Protein AF-A0AAP7LZG9-F1 (afdb_monomer)

Sequence (246 aa):
MEQEVDKSKILYSIFHNDSQISFEVTDEVLLIANFLGNHPQILRSIYKAYRKLDSEFTYKPKIGATIHVEFDYGKERSVTFSRQQIKLRFLEADFLIFMAKIDAIYTEILPVGSIVELDEEMLPAAIKNQLEYSGVSELVVITGRKLPLQAPFDKYIVDYYAYVWPIGQLPATRPMFISNMMIKRVVHQGLSHPLDETFSLDVLRATQLAKEQISTAYMPSKDGLAYYKHYAKDLFGIDLLEKEVK

Solvent-accessible surface area (backbone atoms only — not comparable to full-atom values): 14182 Å² total; per-residue (Å²): 132,84,80,77,79,60,57,67,59,51,49,56,52,46,65,76,65,43,89,82,61,86,68,86,85,44,73,67,55,53,50,52,46,53,52,36,34,78,34,55,70,57,43,44,49,50,50,48,34,58,73,71,67,40,59,56,45,76,48,76,53,99,73,75,69,45,42,36,35,39,44,44,82,60,96,75,40,28,38,35,43,38,42,86,90,48,74,49,78,32,47,48,72,54,44,34,49,55,52,32,54,34,46,64,68,47,54,82,76,79,44,56,60,18,29,31,33,49,33,73,93,60,51,54,69,71,57,51,52,57,40,62,77,65,77,48,69,65,33,29,31,29,74,39,66,66,47,65,41,63,82,97,44,48,53,26,21,40,44,26,33,24,29,51,45,90,73,48,85,51,93,92,60,76,72,44,80,43,40,76,76,30,52,65,44,78,77,38,81,24,74,87,45,72,69,57,53,50,42,42,51,71,45,53,40,45,49,34,59,76,61,63,40,32,45,56,80,51,51,52,70,71,59,49,53,50,48,51,50,53,53,42,30,74,76,67,71,43,79,91,76,88,81,85,89,132

Mean predicted aligned error: 6.06 Å

Radius of gyration: 19.02 Å; Cα contacts (8 Å, |Δi|>4): 363; chains: 1; bounding box: 62×34×55 Å

Foldseek 3Di:
DPDDDPLLVVLVCLCVPPPQQPDDDDPLLSVVLVVCLVVVVVLLVVLLCVVVVNQKDWDDDPDAWIWIKGWDPPPFTWIWIDTDPDIDIDGLSNVLLSSQSSCLRRPDQFDAQWKFAFDPSLDDPVVVVVCVVVVDHSIWGFHDAWDADDPPRRLETQGTWTDHPPVGDDVPDDTDGDDPSGTPGTPGGPDDDVVRVCCVPVPRSVVNSVSNHGYPSSDPPVVVVVVVQVVCCVPPVDNPDPPDDD

Nearest PDB structures (foldseek):
  8tz0-assembly1_C  TM=2.767E-01  e=6.177E+00  Ensifer aridi

pLDDT: mean 89.16, std 13.07, range [33.72, 98.5]

Structure (mmCIF, N/CA/C/O backbone):
data_AF-A0AAP7LZG9-F1
#
_entry.id   AF-A0AAP7LZG9-F1
#
loop_
_atom_site.group_PDB
_atom_site.id
_atom_site.type_symbol
_atom_site.label_atom_id
_atom_site.label_alt_id
_atom_site.label_comp_id
_atom_site.label_asym_id
_atom_site.label_entity_id
_atom_site.label_seq_id
_atom_site.pdbx_PDB_ins_code
_atom_site.Cartn_x
_atom_site.Cartn_y
_atom_site.Cartn_z
_atom_site.occupancy
_atom_site.B_iso_or_equiv
_atom_site.auth_seq_id
_atom_site.auth_comp_id
_atom_site.auth_asym_id
_atom_site.auth_atom_id
_atom_site.pdbx_PDB_model_num
ATOM 1 N N . MET A 1 1 ? 27.605 8.825 10.286 1.00 37.41 1 MET A N 1
ATOM 2 C CA . MET A 1 1 ? 26.480 8.436 11.159 1.00 37.41 1 MET A CA 1
ATOM 3 C C . MET A 1 1 ? 25.233 8.991 10.503 1.00 37.41 1 MET A C 1
ATOM 5 O O . MET A 1 1 ? 24.937 10.162 10.694 1.00 37.41 1 MET A O 1
ATOM 9 N N . GLU A 1 2 ? 24.588 8.212 9.639 1.00 45.03 2 GLU A N 1
ATOM 10 C CA . GLU A 1 2 ? 23.242 8.560 9.175 1.00 45.03 2 GLU A CA 1
ATOM 11 C C . GLU A 1 2 ? 22.304 8.473 10.378 1.00 45.03 2 GLU A C 1
ATOM 13 O O . GLU A 1 2 ? 22.326 7.486 11.114 1.00 45.03 2 GLU A O 1
ATOM 18 N N . GLN A 1 3 ? 21.547 9.538 10.637 1.00 51.25 3 GLN A N 1
ATOM 19 C CA . GLN A 1 3 ? 20.430 9.455 11.568 1.00 51.25 3 GLN A CA 1
ATOM 20 C C . GLN A 1 3 ? 19.376 8.570 10.914 1.00 51.25 3 GLN A C 1
ATOM 22 O O . GLN A 1 3 ? 18.800 8.939 9.894 1.00 51.25 3 GLN A O 1
ATOM 27 N N . GLU A 1 4 ? 19.151 7.393 11.489 1.00 65.44 4 GLU A N 1
ATOM 28 C CA . GLU A 1 4 ? 18.054 6.527 11.085 1.00 65.44 4 GLU A CA 1
ATOM 29 C C . GLU A 1 4 ? 16.736 7.305 11.212 1.00 65.44 4 GLU A C 1
ATOM 31 O O . GLU A 1 4 ? 16.444 7.910 12.249 1.00 65.44 4 GLU A O 1
ATOM 36 N N . VAL A 1 5 ? 15.967 7.349 10.124 1.00 76.94 5 VAL A N 1
ATOM 37 C CA . VAL A 1 5 ? 14.711 8.095 10.068 1.00 76.94 5 VAL A CA 1
ATOM 38 C C . VAL A 1 5 ? 13.715 7.479 11.051 1.00 76.94 5 VAL A C 1
ATOM 40 O O . VAL A 1 5 ? 13.274 6.342 10.883 1.00 76.94 5 VAL A O 1
ATOM 43 N N . ASP A 1 6 ? 13.317 8.253 12.060 1.00 89.12 6 ASP A N 1
ATOM 44 C CA . ASP A 1 6 ? 12.347 7.832 13.070 1.00 89.12 6 ASP A CA 1
ATOM 45 C C . ASP A 1 6 ? 10.928 7.803 12.475 1.00 89.12 6 ASP A C 1
ATOM 47 O O . ASP A 1 6 ? 10.169 8.777 12.525 1.00 89.12 6 ASP A O 1
ATOM 51 N N . LYS A 1 7 ? 10.570 6.659 11.881 1.00 91.69 7 LYS A N 1
ATOM 52 C CA . LYS A 1 7 ? 9.257 6.432 11.259 1.00 91.69 7 LYS A CA 1
ATOM 53 C C . LYS A 1 7 ? 8.095 6.630 12.234 1.00 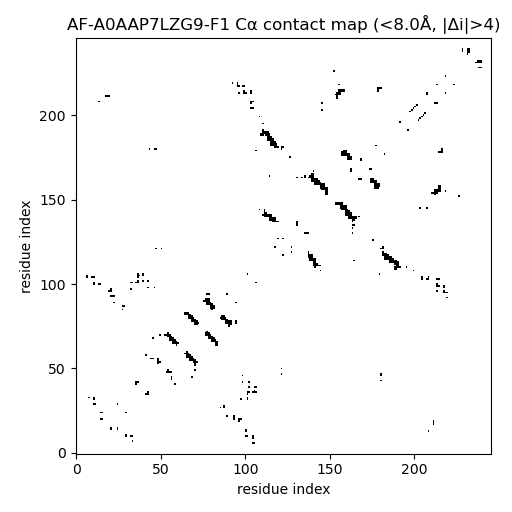91.69 7 LYS A C 1
ATOM 55 O O . LYS A 1 7 ? 7.024 7.032 11.793 1.00 91.69 7 LYS A O 1
ATOM 60 N N . SER A 1 8 ? 8.302 6.420 13.536 1.00 92.56 8 SER A N 1
ATOM 61 C CA . SER A 1 8 ? 7.261 6.624 14.553 1.00 92.56 8 SER A CA 1
ATOM 62 C C . SER A 1 8 ? 6.934 8.109 14.722 1.00 92.56 8 SER A C 1
ATOM 64 O O . SER A 1 8 ? 5.767 8.477 14.854 1.00 92.56 8 SER A O 1
ATOM 66 N N . LYS A 1 9 ? 7.946 8.986 14.649 1.00 94.06 9 LYS A N 1
ATOM 67 C CA . LYS A 1 9 ? 7.734 10.445 14.624 1.00 94.06 9 LYS A CA 1
ATOM 68 C C . LYS A 1 9 ? 7.060 10.907 13.340 1.00 94.06 9 LYS A C 1
ATOM 70 O O . LYS A 1 9 ? 6.171 11.754 13.404 1.00 94.06 9 LYS A O 1
ATOM 75 N N . ILE A 1 10 ? 7.447 10.342 12.193 1.00 94.88 10 ILE A N 1
ATOM 76 C CA . ILE A 1 10 ? 6.770 10.626 10.918 1.00 94.88 10 ILE A CA 1
ATOM 77 C C . ILE A 1 10 ? 5.303 10.212 11.009 1.00 94.88 10 ILE A C 1
ATOM 79 O O . ILE A 1 10 ? 4.434 11.010 10.682 1.00 94.88 10 ILE A O 1
ATOM 83 N N . LEU A 1 11 ? 5.017 9.008 11.509 1.00 96.62 11 LEU A N 1
ATOM 84 C CA . LEU A 1 11 ? 3.656 8.520 11.717 1.00 96.62 11 LEU A CA 1
ATOM 85 C C . LEU A 1 11 ? 2.840 9.469 12.589 1.00 96.62 11 LEU A C 1
ATOM 87 O O . LEU A 1 11 ? 1.754 9.871 12.179 1.00 96.62 11 LEU A O 1
ATOM 91 N N . TYR A 1 12 ? 3.376 9.863 13.747 1.00 96.44 12 TYR A N 1
ATOM 92 C CA . TYR A 1 12 ? 2.719 10.823 14.627 1.00 96.44 12 TYR A CA 1
ATOM 93 C C . TYR A 1 12 ? 2.405 12.130 13.890 1.00 96.44 12 TYR A C 1
ATOM 95 O O . TYR A 1 12 ? 1.267 12.592 13.918 1.00 96.44 12 TYR A O 1
ATOM 103 N N . SER A 1 13 ? 3.386 12.701 13.185 1.00 96.19 13 SER A N 1
ATOM 104 C CA . SER A 1 13 ? 3.200 13.944 12.435 1.00 96.19 13 SER A CA 1
ATOM 105 C C . SER A 1 13 ? 2.148 13.802 11.333 1.00 96.19 13 SER A C 1
ATOM 107 O O . SER A 1 13 ? 1.245 14.630 11.266 1.00 96.19 13 SER A O 1
ATOM 109 N N . ILE A 1 14 ? 2.207 12.752 10.513 1.00 97.00 14 ILE A N 1
ATOM 110 C CA . ILE A 1 14 ? 1.251 12.540 9.420 1.00 97.00 14 ILE A CA 1
ATOM 111 C C . ILE A 1 14 ? -0.165 12.353 9.963 1.00 97.00 14 ILE A C 1
ATOM 113 O O . ILE A 1 14 ? -1.083 13.007 9.487 1.00 97.00 14 ILE A O 1
ATOM 117 N N . PHE A 1 15 ? -0.353 11.531 10.995 1.00 96.94 15 PHE A N 1
ATOM 118 C CA . PHE A 1 15 ? -1.690 11.259 11.523 1.00 96.94 15 PHE A CA 1
ATOM 119 C C . PHE A 1 15 ? -2.359 12.508 12.114 1.00 96.94 15 PHE A C 1
ATOM 121 O O . PHE A 1 15 ? -3.572 12.632 12.028 1.00 96.94 15 PHE A O 1
ATOM 128 N N . HIS A 1 16 ? -1.590 13.450 12.667 1.00 96.25 16 HIS A N 1
ATOM 129 C CA . HIS A 1 16 ? -2.152 14.668 13.263 1.00 96.25 16 HIS A CA 1
ATOM 130 C C . HIS A 1 16 ? -2.313 15.842 12.289 1.00 96.25 16 HIS A C 1
ATOM 132 O O . HIS A 1 16 ? -3.021 16.788 12.624 1.00 96.25 16 HIS A O 1
ATOM 138 N N . ASN A 1 17 ? -1.637 15.832 11.135 1.00 95.25 17 ASN A N 1
ATOM 139 C CA . ASN A 1 17 ? -1.575 17.002 10.247 1.00 95.25 17 ASN A CA 1
ATOM 140 C C . ASN A 1 17 ? -2.129 16.758 8.836 1.00 95.25 17 ASN A C 1
ATOM 142 O O . ASN A 1 17 ? -2.412 17.730 8.143 1.00 95.25 17 ASN A O 1
ATOM 146 N N . ASP A 1 18 ? -2.260 15.506 8.396 1.00 95.00 18 ASP A N 1
ATOM 147 C CA . ASP A 1 18 ? -2.728 15.184 7.045 1.00 95.00 18 ASP A CA 1
ATOM 148 C C . ASP A 1 18 ? -4.240 15.401 6.912 1.00 95.00 18 ASP A C 1
ATOM 150 O O . ASP A 1 18 ? -5.033 14.866 7.691 1.00 95.00 18 ASP A O 1
ATOM 154 N N . SER A 1 19 ? -4.648 16.173 5.903 1.00 94.62 19 SER A N 1
ATOM 155 C CA . SER A 1 19 ? -6.035 16.629 5.749 1.00 94.62 19 SER A CA 1
ATOM 156 C C . SER A 1 19 ? -7.046 15.513 5.459 1.00 94.62 19 SER A C 1
ATOM 158 O O . SER A 1 19 ? -8.254 15.715 5.602 1.00 94.62 19 SER A O 1
ATOM 160 N N . GLN A 1 20 ? -6.575 14.326 5.064 1.00 94.12 20 GLN A N 1
ATOM 161 C CA . GLN A 1 20 ? -7.428 13.166 4.790 1.00 94.12 20 GLN A CA 1
ATOM 162 C C . GLN A 1 20 ? -7.764 12.347 6.041 1.00 94.12 20 GLN A C 1
ATOM 164 O O . GLN A 1 20 ? -8.571 11.421 5.949 1.00 94.12 20 GLN A O 1
ATOM 169 N N . ILE A 1 21 ? -7.152 12.640 7.192 1.00 95.56 21 ILE A N 1
ATOM 170 C CA . ILE A 1 21 ? -7.461 11.959 8.451 1.00 95.56 21 ILE A CA 1
ATOM 171 C C . ILE A 1 21 ? -8.738 12.554 9.047 1.00 95.56 21 ILE A C 1
ATOM 173 O O . ILE A 1 21 ? -8.740 13.659 9.582 1.00 95.56 21 ILE A O 1
ATOM 177 N N . SER A 1 22 ? -9.834 11.798 8.962 1.00 94.25 22 SER A N 1
ATOM 178 C CA . SER A 1 22 ? -11.140 12.162 9.535 1.00 94.25 22 SER A CA 1
ATOM 179 C C . SER A 1 22 ? -11.479 11.458 10.851 1.00 94.25 22 SER A C 1
ATOM 181 O O . SER A 1 22 ? -12.490 11.785 11.471 1.00 94.25 22 SER A O 1
ATOM 183 N N . PHE A 1 23 ? -10.658 10.503 11.286 1.00 95.12 23 PHE A N 1
ATOM 184 C CA . PHE A 1 23 ? -10.858 9.745 12.520 1.00 95.12 23 PHE A CA 1
ATOM 185 C C . PHE A 1 23 ? -10.041 10.313 13.686 1.00 95.12 23 PHE A C 1
ATOM 187 O O . PHE A 1 23 ? -9.017 10.967 13.494 1.00 95.12 23 PHE A O 1
ATOM 194 N N . GLU A 1 24 ? -10.477 10.030 14.915 1.00 95.31 24 GLU A N 1
ATOM 195 C CA . GLU A 1 24 ? -9.748 10.421 16.122 1.00 95.31 24 GLU A CA 1
ATOM 196 C C . GLU A 1 24 ? -8.420 9.657 16.234 1.00 95.31 24 GLU A C 1
ATOM 198 O O . GLU A 1 24 ? -8.380 8.425 16.174 1.00 95.31 24 GLU A O 1
ATOM 203 N N . VAL A 1 25 ? -7.321 10.391 16.415 1.00 96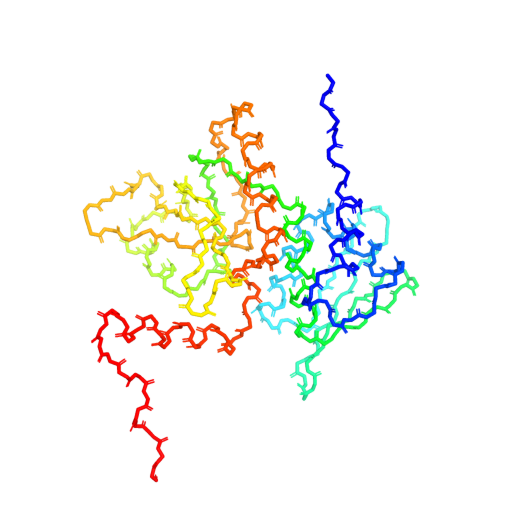.81 25 VAL A N 1
ATOM 204 C CA . VAL A 1 25 ? -5.980 9.818 16.568 1.00 96.81 25 VAL A CA 1
ATOM 205 C C . VAL A 1 25 ? -5.674 9.634 18.048 1.00 96.81 25 VAL A C 1
ATOM 207 O O . VAL A 1 25 ? -5.233 10.555 18.728 1.00 96.81 25 VAL A O 1
ATOM 210 N N . THR A 1 26 ? -5.904 8.422 18.546 1.00 96.94 26 THR A N 1
ATOM 211 C CA . THR A 1 26 ? -5.578 8.030 19.924 1.00 96.94 26 THR A CA 1
ATOM 212 C C . THR A 1 26 ? -4.232 7.302 20.003 1.00 96.94 26 THR A C 1
ATOM 214 O O . THR A 1 26 ? -3.697 6.826 18.996 1.00 96.94 26 THR A O 1
ATOM 217 N N . ASP A 1 27 ? -3.695 7.134 21.214 1.00 96.25 27 ASP A N 1
ATOM 218 C CA . ASP A 1 27 ? -2.483 6.329 21.441 1.00 96.25 27 ASP A CA 1
ATOM 219 C C . ASP A 1 27 ? -2.645 4.881 20.950 1.00 96.25 27 ASP A C 1
ATOM 221 O O . ASP A 1 27 ? -1.703 4.276 20.437 1.00 96.25 27 ASP A O 1
ATOM 225 N N . GLU A 1 28 ? -3.855 4.327 21.048 1.00 96.69 28 GLU A N 1
ATOM 226 C CA . GLU A 1 28 ? -4.175 2.988 20.556 1.00 96.69 28 GLU A CA 1
ATOM 227 C C . GLU A 1 28 ? -4.093 2.904 19.026 1.00 96.69 28 GLU A C 1
ATOM 229 O O . GLU A 1 28 ? -3.534 1.941 18.491 1.00 96.69 28 GLU A O 1
ATOM 234 N N . VAL A 1 29 ? -4.590 3.928 18.320 1.00 97.69 29 VAL A N 1
ATOM 235 C CA . VAL A 1 29 ? -4.478 4.049 16.856 1.00 97.69 29 VAL A CA 1
ATOM 236 C C . VAL A 1 29 ? -3.011 4.079 16.442 1.00 97.69 29 VAL A C 1
ATOM 238 O O . VAL A 1 29 ? -2.602 3.316 15.563 1.00 97.69 29 VAL A O 1
ATOM 241 N N . LEU A 1 30 ? -2.198 4.900 17.110 1.00 97.62 30 LEU A N 1
ATOM 242 C CA . LEU A 1 30 ? -0.763 4.992 16.843 1.00 97.62 30 LEU A CA 1
ATOM 243 C C . LEU A 1 30 ? -0.031 3.683 17.159 1.00 97.62 30 LEU A C 1
ATOM 245 O O . LEU A 1 30 ? 0.884 3.300 16.429 1.00 97.62 30 LEU A O 1
ATOM 249 N N . LEU A 1 31 ? -0.425 2.969 18.216 1.00 95.94 31 LEU A N 1
ATOM 250 C CA . LEU A 1 31 ? 0.163 1.682 18.583 1.00 95.94 31 LEU A CA 1
ATOM 251 C C . LEU A 1 31 ? -0.118 0.620 17.516 1.00 95.94 31 LEU A C 1
ATOM 253 O O . LEU A 1 31 ? 0.807 -0.079 17.090 1.00 95.94 31 LEU A O 1
ATOM 257 N N . ILE A 1 32 ? -1.366 0.511 17.049 1.00 96.88 32 ILE A N 1
ATOM 258 C CA . ILE A 1 32 ? -1.728 -0.420 15.972 1.00 96.88 32 ILE A CA 1
ATOM 259 C C . ILE A 1 32 ? -1.042 -0.024 14.662 1.00 96.88 32 ILE A C 1
ATOM 261 O O . ILE A 1 32 ? -0.483 -0.893 13.994 1.00 96.88 32 ILE A O 1
ATOM 265 N N . ALA A 1 33 ? -1.000 1.264 14.318 1.00 97.69 33 ALA A N 1
ATOM 266 C CA . ALA A 1 33 ? -0.331 1.741 13.112 1.00 97.69 33 ALA A CA 1
ATOM 267 C C . ALA A 1 33 ? 1.177 1.441 13.114 1.00 97.69 33 ALA A C 1
ATOM 269 O O . ALA A 1 33 ? 1.689 0.871 12.151 1.00 97.69 33 ALA A O 1
ATOM 270 N N . ASN A 1 34 ? 1.877 1.727 14.218 1.00 96.50 34 ASN A N 1
ATOM 271 C CA . ASN A 1 34 ? 3.286 1.363 14.392 1.00 96.50 34 ASN A CA 1
ATOM 272 C C . ASN A 1 34 ? 3.494 -0.152 14.299 1.00 96.50 34 ASN A C 1
ATOM 274 O O . ASN A 1 34 ? 4.441 -0.615 13.661 1.00 96.50 34 ASN A O 1
ATOM 278 N N . PHE A 1 35 ? 2.622 -0.943 14.930 1.00 95.00 35 PHE A N 1
ATOM 279 C CA . PHE A 1 35 ? 2.701 -2.399 14.862 1.00 95.00 35 PHE A CA 1
ATOM 280 C C . PHE A 1 35 ? 2.581 -2.895 13.417 1.00 95.00 35 PHE A C 1
ATOM 282 O O . PHE A 1 35 ? 3.442 -3.651 12.970 1.00 95.00 35 PHE A O 1
ATOM 289 N N . LEU A 1 36 ? 1.563 -2.451 12.677 1.00 96.38 36 LEU A N 1
ATOM 290 C CA . LEU A 1 36 ? 1.352 -2.850 11.284 1.00 96.38 36 LEU A CA 1
ATOM 291 C C . LEU A 1 36 ? 2.481 -2.366 10.369 1.00 96.38 36 LEU A C 1
ATOM 293 O O . LEU A 1 36 ? 2.950 -3.131 9.530 1.00 96.38 36 LEU A O 1
ATOM 297 N N . GLY A 1 37 ? 2.962 -1.138 10.569 1.00 95.94 37 GLY A N 1
ATOM 298 C CA . GLY A 1 37 ? 4.068 -0.569 9.804 1.00 95.94 37 GLY A CA 1
ATOM 299 C C . GLY A 1 37 ? 5.365 -1.366 9.947 1.00 95.94 37 GLY A C 1
ATOM 300 O O . GLY A 1 37 ? 6.046 -1.638 8.962 1.00 95.94 37 GLY A O 1
ATOM 301 N N . ASN A 1 38 ? 5.676 -1.828 11.158 1.00 94.56 38 ASN A N 1
ATOM 302 C CA . ASN A 1 38 ? 6.841 -2.684 11.404 1.00 94.56 38 ASN A CA 1
ATOM 303 C C . ASN A 1 38 ? 6.642 -4.145 10.955 1.00 94.56 38 ASN A C 1
ATOM 305 O O . ASN A 1 38 ? 7.595 -4.920 10.938 1.00 94.56 38 ASN A O 1
ATOM 309 N N . HIS A 1 39 ? 5.422 -4.533 10.572 1.00 93.62 39 HIS A N 1
ATOM 310 C CA . HIS A 1 39 ? 5.092 -5.878 10.102 1.00 93.62 39 HIS A CA 1
ATOM 311 C C . HIS A 1 39 ? 4.368 -5.817 8.746 1.00 93.62 39 HIS A C 1
ATOM 313 O O . HIS A 1 39 ? 3.190 -6.181 8.654 1.00 93.62 39 HIS A O 1
ATOM 319 N N . PRO A 1 40 ? 5.059 -5.423 7.659 1.00 91.81 40 PRO A N 1
ATOM 320 C CA . PRO A 1 40 ? 4.434 -5.187 6.355 1.00 91.81 40 PRO A CA 1
ATOM 321 C C . PRO A 1 40 ? 3.704 -6.416 5.795 1.00 91.81 40 PRO A C 1
ATOM 323 O O . PRO A 1 40 ? 2.714 -6.277 5.084 1.00 91.81 40 PRO A O 1
ATOM 326 N N . GLN A 1 41 ? 4.137 -7.630 6.150 1.00 92.12 41 GLN A N 1
ATOM 327 C CA . GLN A 1 41 ? 3.445 -8.865 5.764 1.00 92.12 41 GLN A CA 1
ATOM 328 C C . GLN A 1 41 ? 2.040 -8.967 6.385 1.00 92.12 41 GLN A C 1
ATOM 330 O O . GLN A 1 41 ? 1.108 -9.435 5.731 1.00 92.12 41 GLN A O 1
ATOM 335 N N . ILE A 1 42 ? 1.866 -8.497 7.626 1.00 95.44 42 ILE A N 1
ATOM 336 C CA . ILE A 1 42 ? 0.561 -8.452 8.300 1.00 95.44 42 ILE A CA 1
ATOM 337 C C . ILE A 1 42 ? -0.318 -7.389 7.638 1.00 95.44 42 ILE A C 1
ATOM 339 O O . ILE A 1 42 ? -1.461 -7.684 7.304 1.00 95.44 42 ILE A O 1
ATOM 343 N N . LEU A 1 43 ? 0.227 -6.192 7.380 1.00 96.44 43 LEU A N 1
ATOM 344 C CA . LEU A 1 43 ? -0.476 -5.116 6.669 1.00 96.44 43 LEU A CA 1
ATOM 345 C C . LEU A 1 43 ? -1.018 -5.603 5.312 1.00 96.44 43 LEU A C 1
ATOM 347 O O . LEU A 1 43 ? -2.208 -5.461 5.032 1.00 96.44 43 LEU A O 1
ATOM 351 N N . ARG A 1 44 ? -0.166 -6.246 4.500 1.00 95.31 44 ARG A N 1
ATOM 352 C CA . ARG A 1 44 ? -0.563 -6.826 3.206 1.00 95.31 44 ARG A CA 1
ATOM 353 C C . ARG A 1 44 ? -1.620 -7.913 3.358 1.00 95.31 44 ARG A C 1
ATOM 355 O O . ARG A 1 44 ? -2.551 -7.953 2.565 1.00 95.31 44 ARG A O 1
ATOM 362 N N . SER A 1 45 ? -1.506 -8.769 4.373 1.00 96.19 45 SER A N 1
ATOM 363 C CA . SER A 1 45 ? -2.465 -9.858 4.598 1.00 96.19 45 SER A CA 1
ATOM 364 C C . SER A 1 45 ? -3.848 -9.343 5.009 1.00 96.19 45 SER A C 1
ATOM 366 O O . SER A 1 45 ? -4.851 -9.841 4.507 1.00 96.19 45 SER A O 1
ATOM 368 N N . ILE A 1 46 ? -3.910 -8.306 5.852 1.00 97.88 46 ILE A N 1
ATOM 369 C CA . ILE A 1 46 ? -5.164 -7.621 6.209 1.00 97.88 46 ILE A CA 1
ATOM 370 C C . ILE A 1 46 ? -5.787 -6.988 4.966 1.00 97.88 46 ILE A C 1
ATOM 372 O O . ILE A 1 46 ? -6.972 -7.176 4.702 1.00 97.88 46 ILE A O 1
ATOM 376 N N . TYR A 1 47 ? -4.986 -6.269 4.173 1.00 97.19 47 TYR A N 1
ATOM 377 C CA . TYR A 1 47 ? -5.461 -5.673 2.928 1.00 97.19 47 TYR A CA 1
ATOM 378 C C . TYR A 1 47 ? -5.957 -6.742 1.940 1.00 97.19 47 TYR A C 1
ATOM 380 O O . TYR A 1 47 ? -7.011 -6.576 1.333 1.00 97.19 47 TYR A O 1
ATOM 388 N N . LYS A 1 48 ? -5.249 -7.869 1.813 1.00 96.62 48 LYS A N 1
ATOM 389 C CA . LYS A 1 48 ? -5.652 -9.004 0.977 1.00 96.62 48 LYS A CA 1
ATOM 390 C C . LYS A 1 48 ? -6.987 -9.604 1.418 1.00 96.62 48 LYS A C 1
ATOM 392 O O . LYS A 1 48 ? -7.864 -9.754 0.573 1.00 96.62 48 LYS A O 1
ATOM 397 N N . ALA A 1 49 ? -7.166 -9.875 2.711 1.00 97.69 49 ALA A N 1
ATOM 398 C CA . ALA A 1 49 ? -8.434 -10.369 3.254 1.00 97.69 49 ALA A CA 1
ATOM 399 C C . ALA A 1 49 ? -9.591 -9.402 2.944 1.00 97.69 49 ALA A C 1
ATOM 401 O O . ALA A 1 49 ? -10.612 -9.802 2.385 1.00 97.69 49 ALA A O 1
ATOM 402 N N . TYR A 1 50 ? -9.373 -8.099 3.165 1.00 96.88 50 TYR A N 1
ATOM 403 C CA . TYR A 1 50 ? -10.337 -7.059 2.804 1.00 96.88 50 TYR A CA 1
ATOM 404 C C . TYR A 1 50 ? -10.701 -7.083 1.309 1.00 96.88 50 TYR A C 1
ATOM 406 O O . TYR A 1 50 ? -11.876 -7.003 0.948 1.00 96.88 50 TYR A O 1
ATOM 414 N N . ARG A 1 51 ? -9.705 -7.210 0.420 1.00 93.62 51 ARG A N 1
ATOM 415 C CA . ARG A 1 51 ? -9.915 -7.249 -1.039 1.00 93.62 51 ARG A CA 1
ATOM 416 C C . ARG A 1 51 ? -10.634 -8.507 -1.514 1.00 93.62 51 ARG A C 1
ATOM 418 O O . ARG A 1 51 ? -11.326 -8.439 -2.529 1.00 93.62 51 ARG A O 1
ATOM 425 N N . LYS A 1 52 ? -10.482 -9.621 -0.797 1.00 94.75 52 LYS A N 1
ATOM 426 C CA . LYS A 1 52 ? -11.178 -10.887 -1.063 1.00 94.75 52 LYS A CA 1
ATOM 427 C C . LYS A 1 52 ? -12.593 -10.935 -0.486 1.00 94.75 52 LYS A C 1
ATOM 429 O O . LYS A 1 52 ? -13.310 -11.885 -0.776 1.00 94.75 52 LYS A O 1
ATOM 434 N N . LEU A 1 53 ? -13.010 -9.889 0.236 1.00 95.31 53 LEU A N 1
ATOM 435 C CA . LEU A 1 53 ? -14.288 -9.826 0.948 1.00 95.31 53 LEU A CA 1
ATOM 436 C C . LEU A 1 53 ? -14.418 -10.913 2.025 1.00 95.31 53 LEU A C 1
ATOM 438 O O . LEU A 1 53 ? -15.521 -11.389 2.300 1.00 95.31 53 LEU A O 1
ATOM 442 N N . ASP A 1 54 ? -13.296 -11.302 2.634 1.00 97.69 54 ASP A N 1
ATOM 443 C CA . ASP A 1 54 ? -13.306 -12.182 3.799 1.00 97.69 54 ASP A CA 1
ATOM 444 C C . ASP A 1 54 ? -13.968 -11.446 4.975 1.00 97.69 54 ASP A C 1
ATOM 446 O O . ASP A 1 54 ? -13.777 -10.245 5.147 1.00 97.69 54 ASP A O 1
ATOM 450 N N . SER A 1 55 ? -14.735 -12.147 5.813 1.00 97.25 55 SER A N 1
ATOM 451 C CA . SER A 1 55 ? -15.392 -11.525 6.975 1.00 97.25 55 SER A CA 1
ATOM 452 C C . SER A 1 55 ? -14.426 -11.212 8.116 1.00 97.25 55 SER A C 1
ATOM 454 O O . SER A 1 55 ? -14.718 -10.374 8.967 1.00 97.25 55 SER A O 1
ATOM 456 N N . GLU A 1 56 ? -13.280 -11.891 8.158 1.00 97.88 56 GLU A N 1
ATOM 457 C CA . GLU A 1 56 ? -12.291 -11.728 9.216 1.00 97.88 56 GLU A CA 1
ATOM 458 C C . GLU A 1 56 ? -10.869 -12.083 8.768 1.00 97.88 56 GLU A C 1
ATOM 460 O O . GLU A 1 56 ? -10.648 -12.837 7.821 1.00 97.88 56 GLU A O 1
ATOM 465 N N . PHE A 1 57 ? -9.889 -11.575 9.508 1.00 98.25 57 PHE A N 1
ATOM 466 C CA . PHE A 1 57 ? -8.486 -11.951 9.425 1.00 98.25 57 PHE A CA 1
ATOM 467 C C . PHE A 1 57 ? -7.910 -12.130 10.831 1.00 98.25 57 PHE A C 1
ATOM 469 O O . PHE A 1 57 ? -8.134 -11.310 11.720 1.00 98.25 57 PHE A O 1
ATOM 476 N N . THR A 1 58 ? -7.105 -13.173 11.034 1.00 97.50 58 THR A N 1
ATOM 477 C CA . THR A 1 58 ? -6.421 -13.407 12.311 1.00 97.50 58 THR A CA 1
ATOM 478 C C . THR A 1 58 ? -4.951 -13.726 12.091 1.00 97.50 58 THR A C 1
ATOM 480 O O . THR A 1 58 ? -4.614 -14.700 11.421 1.00 97.50 58 THR A O 1
ATOM 483 N N . TYR A 1 59 ? -4.068 -12.972 12.746 1.00 95.94 59 TYR A N 1
ATOM 484 C CA . TYR A 1 59 ? -2.648 -13.302 12.834 1.00 95.94 59 TYR A CA 1
ATOM 485 C C . TYR A 1 59 ? -2.263 -13.644 14.273 1.00 95.94 59 TYR A C 1
ATOM 487 O O . TYR A 1 59 ? -2.338 -12.809 15.179 1.00 95.94 59 TYR A O 1
ATOM 495 N N . LYS A 1 60 ? -1.824 -14.893 14.467 1.00 93.50 60 LYS A N 1
ATOM 496 C CA . LYS A 1 60 ? -1.341 -15.428 15.745 1.00 93.50 60 LYS A CA 1
ATOM 497 C C . LYS A 1 60 ? 0.192 -15.470 15.725 1.00 93.50 60 LYS A C 1
ATOM 499 O O . LYS A 1 60 ? 0.750 -16.395 15.131 1.00 93.50 60 LYS A O 1
ATOM 504 N N . PRO A 1 61 ? 0.895 -14.493 16.326 1.00 88.88 61 PRO A N 1
ATOM 505 C CA . PRO A 1 61 ? 2.348 -14.554 16.399 1.00 88.88 61 PRO A CA 1
ATOM 506 C C . PRO A 1 61 ? 2.794 -15.700 17.313 1.00 88.88 61 PRO A C 1
ATOM 508 O O . PRO A 1 61 ? 2.088 -16.081 18.244 1.00 88.88 61 PRO A O 1
ATOM 511 N N . LYS A 1 62 ? 4.012 -16.210 17.094 1.00 86.00 62 LYS A N 1
ATOM 512 C CA . LYS A 1 62 ? 4.624 -17.203 17.997 1.00 86.00 62 LYS A CA 1
ATOM 513 C C . LYS A 1 62 ? 4.837 -16.650 19.412 1.00 86.00 62 LYS A C 1
ATOM 515 O O . LYS A 1 62 ? 4.756 -17.399 20.377 1.00 86.00 62 LYS A O 1
ATOM 520 N N . ILE A 1 63 ? 5.132 -15.354 19.518 1.00 82.62 63 ILE A N 1
ATOM 521 C CA . ILE A 1 63 ? 5.324 -14.618 20.771 1.00 82.62 63 ILE A CA 1
ATOM 522 C C . ILE A 1 63 ? 4.580 -13.287 20.645 1.00 82.62 63 ILE A C 1
ATOM 524 O O . ILE A 1 63 ? 4.756 -12.572 19.660 1.00 82.62 63 ILE A O 1
ATOM 528 N N . GLY A 1 64 ? 3.771 -12.945 21.647 1.00 83.12 64 GLY A N 1
ATOM 529 C CA . GLY A 1 64 ? 3.002 -11.702 21.689 1.00 83.12 64 GLY A CA 1
ATOM 530 C C . GLY A 1 64 ? 1.506 -11.903 21.453 1.00 83.12 64 GLY A C 1
ATOM 531 O O . GLY A 1 64 ? 0.991 -13.018 21.482 1.00 83.12 64 GLY A O 1
ATOM 532 N N . ALA A 1 65 ? 0.791 -10.796 21.267 1.00 88.69 65 ALA A N 1
ATOM 533 C CA . ALA A 1 65 ? -0.662 -10.813 21.158 1.00 88.69 65 ALA A CA 1
ATOM 534 C C . ALA A 1 65 ? -1.158 -11.071 19.738 1.00 88.69 65 ALA A C 1
ATOM 536 O O . ALA A 1 65 ? -0.621 -10.531 18.770 1.00 88.69 65 ALA A O 1
ATOM 537 N N . THR A 1 66 ? -2.241 -11.841 19.654 1.00 93.44 66 THR A N 1
ATOM 538 C CA . THR A 1 66 ? -3.005 -12.028 18.419 1.00 93.44 66 THR A CA 1
ATOM 539 C C . THR A 1 66 ? -3.615 -10.701 17.988 1.00 93.44 66 THR A C 1
ATOM 541 O O . THR A 1 66 ? -4.134 -9.960 18.826 1.00 93.44 66 THR A O 1
ATOM 544 N N . ILE A 1 67 ? -3.554 -10.421 16.689 1.00 95.88 67 ILE A N 1
ATOM 545 C CA . ILE A 1 67 ? -4.358 -9.377 16.059 1.00 95.88 67 ILE A CA 1
ATOM 546 C C . ILE A 1 67 ? -5.489 -10.053 15.293 1.00 95.88 67 ILE A C 1
ATOM 548 O O . ILE A 1 67 ? -5.260 -10.989 14.523 1.00 95.88 67 ILE A O 1
ATOM 552 N N . HIS A 1 68 ? -6.701 -9.593 15.554 1.00 97.94 68 HIS A N 1
ATOM 553 C CA . HIS A 1 68 ? -7.912 -10.009 14.872 1.00 97.94 68 HIS A CA 1
ATOM 554 C C . HIS A 1 68 ? -8.530 -8.786 14.201 1.00 97.94 68 HIS A C 1
ATOM 556 O O . HIS A 1 68 ? -8.515 -7.695 14.774 1.00 97.94 68 HIS A O 1
ATOM 562 N N . VAL A 1 69 ? -9.012 -8.955 12.979 1.00 98.50 69 VAL A N 1
ATOM 563 C CA . VAL A 1 69 ? -9.638 -7.901 12.188 1.00 98.50 69 VAL A CA 1
ATOM 564 C C . VAL A 1 69 ? -10.953 -8.437 11.657 1.00 98.50 69 VAL A C 1
ATOM 566 O O . VAL A 1 69 ? -10.957 -9.467 10.995 1.00 98.50 69 VAL A O 1
ATOM 569 N N . GLU A 1 70 ? -12.043 -7.742 11.941 1.00 98.44 70 GLU A N 1
ATOM 570 C CA . GLU A 1 70 ? -13.381 -8.060 11.440 1.00 98.44 70 GLU A CA 1
ATOM 571 C C . GLU A 1 70 ? -13.752 -7.057 10.348 1.00 98.44 70 GLU A C 1
ATOM 573 O O . GLU A 1 70 ? -13.543 -5.850 10.517 1.00 98.44 70 GLU A O 1
ATOM 578 N N . PHE A 1 71 ? -14.315 -7.546 9.246 1.00 98.31 71 PHE A N 1
ATOM 579 C CA . PHE A 1 71 ? -14.788 -6.733 8.131 1.00 98.31 71 PHE A CA 1
ATOM 580 C C . PHE A 1 71 ? -16.316 -6.817 8.055 1.00 98.31 71 PHE A C 1
ATOM 582 O O . PHE A 1 71 ? -16.885 -7.855 7.716 1.00 98.31 71 PHE A O 1
ATOM 589 N N . ASP A 1 72 ? -16.994 -5.713 8.369 1.00 97.44 72 ASP A N 1
ATOM 590 C CA . ASP A 1 72 ? -18.444 -5.590 8.233 1.00 97.44 72 ASP A CA 1
ATOM 591 C C . ASP A 1 72 ? -18.775 -4.938 6.888 1.00 97.44 72 ASP A C 1
ATOM 593 O O . ASP A 1 72 ? -18.477 -3.763 6.655 1.00 97.44 72 ASP A O 1
ATOM 597 N N . TYR A 1 73 ? -19.404 -5.713 6.002 1.00 95.69 73 TYR A N 1
ATOM 598 C CA . TYR A 1 73 ? -19.845 -5.272 4.678 1.00 95.69 73 TYR A CA 1
ATOM 599 C C . TYR A 1 73 ? -21.338 -4.913 4.615 1.00 95.69 73 TYR A C 1
ATOM 601 O O . TYR A 1 73 ? -21.919 -4.887 3.526 1.00 95.69 73 TYR A O 1
ATOM 609 N N . GLY A 1 74 ? -21.964 -4.656 5.766 1.00 93.12 74 GLY A N 1
ATOM 610 C CA . GLY A 1 74 ? -23.346 -4.212 5.892 1.00 93.12 74 GLY A CA 1
ATOM 611 C C . GLY A 1 74 ? -23.602 -2.810 5.324 1.00 93.12 74 GLY A C 1
ATOM 612 O O . GLY A 1 74 ? -22.873 -2.297 4.474 1.00 93.12 74 GLY A O 1
ATOM 613 N N . LYS A 1 75 ? -24.686 -2.165 5.783 1.00 88.75 75 LYS A N 1
ATOM 614 C CA . LYS A 1 75 ? -25.089 -0.833 5.284 1.00 88.75 75 LYS A CA 1
ATOM 615 C C . LYS A 1 75 ? -24.027 0.237 5.538 1.00 88.75 75 LYS A C 1
ATOM 617 O O . LYS A 1 75 ? -23.797 1.076 4.674 1.00 88.75 75 LYS A O 1
ATOM 622 N N . GLU A 1 76 ? -23.408 0.204 6.714 1.00 92.25 76 GLU A N 1
ATOM 623 C CA . GLU A 1 76 ? -22.281 1.061 7.067 1.00 92.25 76 GLU A CA 1
ATOM 624 C C . GLU A 1 76 ? -21.029 0.192 7.141 1.00 92.25 76 GLU A C 1
ATOM 626 O O . GLU A 1 76 ? -20.768 -0.469 8.147 1.00 92.25 76 GLU A O 1
ATOM 631 N N . ARG A 1 77 ? -20.277 0.160 6.039 1.00 95.50 77 ARG A N 1
ATOM 632 C CA . ARG A 1 77 ? -19.081 -0.671 5.954 1.00 95.50 77 ARG A CA 1
ATOM 633 C C . ARG A 1 77 ? -18.038 -0.215 6.962 1.00 95.50 77 ARG A C 1
ATOM 635 O O . ARG A 1 77 ? -17.682 0.966 6.997 1.00 95.50 77 ARG A O 1
ATOM 642 N N . SER A 1 78 ? -17.533 -1.150 7.756 1.00 97.56 78 SER A N 1
ATOM 643 C CA . SER A 1 78 ? -16.576 -0.848 8.817 1.00 97.56 78 SER A CA 1
ATOM 644 C C . SER A 1 78 ? -15.579 -1.976 9.038 1.00 97.56 78 SER A C 1
ATOM 646 O O . SER A 1 78 ? -15.817 -3.122 8.667 1.00 97.56 78 SER A O 1
ATOM 648 N N . VAL A 1 79 ? -14.440 -1.629 9.629 1.00 98.31 79 VAL A N 1
ATOM 649 C CA . VAL A 1 79 ? -13.362 -2.562 9.951 1.00 98.31 79 VAL A CA 1
ATOM 650 C C . VAL A 1 79 ? -13.007 -2.408 11.419 1.00 98.31 79 VAL A C 1
ATOM 652 O O . VAL A 1 79 ? -12.751 -1.293 11.880 1.00 98.31 79 VAL A O 1
ATOM 655 N N . THR A 1 80 ? -12.988 -3.518 12.151 1.00 98.44 80 THR A N 1
ATOM 656 C CA . THR A 1 80 ? -12.690 -3.525 13.586 1.00 98.44 80 THR A CA 1
ATOM 657 C C . THR A 1 80 ? -11.406 -4.288 13.862 1.00 98.44 80 THR A C 1
ATOM 659 O O . THR A 1 80 ? -11.332 -5.488 13.628 1.00 98.44 80 THR A O 1
ATOM 662 N N . PHE A 1 81 ? -10.401 -3.610 14.409 1.00 98.19 81 PHE A N 1
ATOM 663 C CA . PHE A 1 81 ? -9.176 -4.219 14.914 1.00 98.19 81 PHE A CA 1
ATOM 664 C C . PHE A 1 81 ? -9.342 -4.577 16.386 1.00 98.19 81 PHE A C 1
ATOM 666 O O . PHE A 1 81 ? -9.765 -3.745 17.184 1.00 98.19 81 PHE A O 1
ATOM 673 N N . SER A 1 82 ? -8.936 -5.787 16.754 1.00 97.31 82 SER A N 1
ATOM 674 C CA . SER A 1 82 ? -8.891 -6.264 18.133 1.00 97.31 82 SER A CA 1
ATOM 675 C C . SER A 1 82 ? -7.514 -6.850 18.441 1.00 97.31 82 SER A C 1
ATOM 677 O O . SER A 1 82 ? -7.047 -7.770 17.763 1.00 97.31 82 SER A O 1
ATOM 679 N N . ARG A 1 83 ? -6.843 -6.327 19.472 1.00 93.50 83 ARG A N 1
ATOM 680 C CA . ARG A 1 83 ? -5.539 -6.824 19.941 1.00 93.50 83 ARG A CA 1
ATOM 681 C C . ARG A 1 83 ? -5.382 -6.563 21.436 1.00 93.50 83 ARG A C 1
ATOM 683 O O . ARG A 1 83 ? -5.291 -5.418 21.860 1.00 93.50 83 ARG A O 1
ATOM 690 N N . GLN A 1 84 ? -5.261 -7.624 22.235 1.00 89.25 84 GLN A N 1
ATOM 691 C CA . GLN A 1 84 ? -5.287 -7.531 23.706 1.00 89.25 84 GLN A CA 1
ATOM 692 C C . GLN A 1 84 ? -6.569 -6.832 24.198 1.00 89.25 84 GLN A C 1
ATOM 694 O O . GLN A 1 84 ? -7.653 -7.358 23.975 1.00 89.25 84 GLN A O 1
ATOM 699 N N . GLN A 1 85 ? -6.440 -5.679 24.862 1.00 90.12 85 GLN A N 1
ATOM 700 C CA . GLN A 1 85 ? -7.550 -4.852 25.345 1.00 90.12 85 GLN A CA 1
ATOM 701 C C . GLN A 1 85 ? -7.925 -3.729 24.363 1.00 90.12 85 GLN A C 1
ATOM 703 O O . GLN A 1 85 ? -8.926 -3.056 24.579 1.00 90.12 85 GLN A O 1
ATOM 708 N N . ILE A 1 86 ? -7.154 -3.544 23.284 1.00 94.81 86 ILE A N 1
ATOM 709 C CA . ILE A 1 86 ? -7.399 -2.509 22.276 1.00 94.81 86 ILE A CA 1
ATOM 710 C C . ILE A 1 86 ? -8.480 -2.993 21.312 1.00 94.81 86 ILE A C 1
ATOM 712 O O . ILE A 1 86 ? -8.355 -4.085 20.739 1.00 94.81 86 ILE A O 1
ATOM 716 N N . LYS A 1 87 ? -9.494 -2.149 21.095 1.00 96.81 87 LYS A N 1
ATOM 717 C CA . LYS A 1 87 ? -10.529 -2.344 20.078 1.00 96.81 87 LYS A CA 1
ATOM 718 C C . LYS A 1 87 ? -10.760 -1.044 19.310 1.00 96.81 87 LYS A C 1
ATOM 720 O O . LYS A 1 87 ? -11.317 -0.098 19.852 1.00 96.81 87 LYS A O 1
ATOM 725 N N . LEU A 1 88 ? -10.366 -1.020 18.039 1.00 97.81 88 LEU A N 1
ATOM 726 C CA . LEU A 1 88 ? -10.496 0.150 17.167 1.00 97.81 88 LEU A CA 1
ATOM 727 C C . LEU A 1 88 ? -11.461 -0.154 16.033 1.00 97.81 88 LEU A C 1
ATOM 729 O O . LEU A 1 88 ? -11.275 -1.145 15.333 1.00 97.81 88 LEU A O 1
ATOM 733 N N . ARG A 1 89 ? -12.457 0.706 15.823 1.00 97.50 89 ARG A N 1
ATOM 734 C CA . ARG A 1 89 ? -13.388 0.603 14.695 1.00 97.50 89 ARG A CA 1
ATOM 735 C C . ARG A 1 89 ? -13.196 1.788 13.760 1.00 97.50 89 ARG A C 1
ATOM 737 O O . ARG A 1 89 ? -13.251 2.929 14.201 1.00 97.50 89 ARG A O 1
ATOM 744 N N . PHE A 1 90 ? -13.056 1.500 12.473 1.00 98.06 90 PHE A N 1
ATOM 745 C CA . PHE A 1 90 ? -12.989 2.488 11.402 1.00 98.06 90 PHE A CA 1
ATOM 746 C C . PHE A 1 90 ? -14.158 2.298 10.441 1.00 98.06 90 PHE A C 1
ATOM 748 O O . PHE A 1 90 ? -14.549 1.163 10.160 1.00 98.06 90 PHE A O 1
ATOM 755 N N . LEU A 1 91 ? -14.685 3.389 9.884 1.00 97.00 91 LEU A N 1
ATOM 756 C CA . LEU A 1 91 ? -15.457 3.298 8.645 1.00 97.00 91 LEU A CA 1
ATOM 757 C C . LEU A 1 91 ? -14.531 2.841 7.510 1.00 97.00 91 LEU A C 1
ATOM 759 O O . LEU A 1 91 ? -13.325 3.069 7.561 1.00 97.00 91 LEU A O 1
ATOM 763 N N . GLU A 1 92 ? -15.073 2.211 6.467 1.00 95.38 92 GLU A N 1
ATOM 764 C CA . GLU A 1 92 ? -14.262 1.684 5.354 1.00 95.38 92 GLU A CA 1
ATOM 765 C C . GLU A 1 92 ? -13.349 2.753 4.724 1.00 95.38 92 GLU A C 1
ATOM 767 O O . GLU A 1 92 ? -12.188 2.477 4.427 1.00 95.38 92 GLU A O 1
ATOM 772 N N . ALA A 1 93 ? -13.844 3.984 4.562 1.00 94.31 93 ALA A N 1
ATOM 773 C CA . ALA A 1 93 ? -13.050 5.088 4.024 1.00 94.31 93 ALA A CA 1
ATOM 774 C C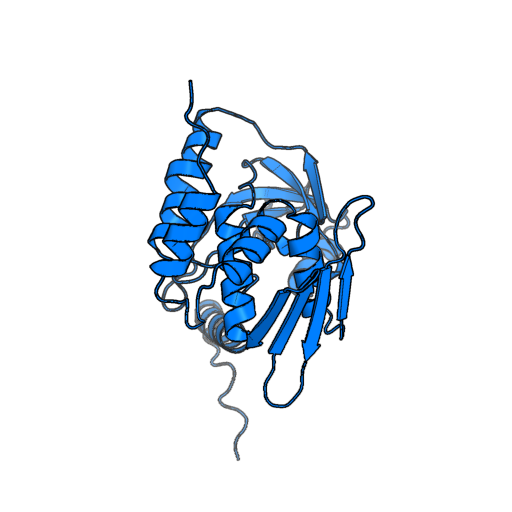 . ALA A 1 93 ? -11.853 5.433 4.928 1.00 94.31 93 ALA A C 1
ATOM 776 O O . ALA A 1 93 ? -10.727 5.527 4.439 1.00 94.31 93 ALA A O 1
ATOM 777 N N . ASP A 1 94 ? -12.084 5.544 6.238 1.00 96.94 94 ASP A N 1
ATOM 778 C CA . ASP A 1 94 ? -11.041 5.808 7.233 1.00 96.94 94 ASP A CA 1
ATOM 779 C C . ASP A 1 94 ? -10.037 4.657 7.315 1.00 96.94 94 ASP A C 1
ATOM 781 O O . A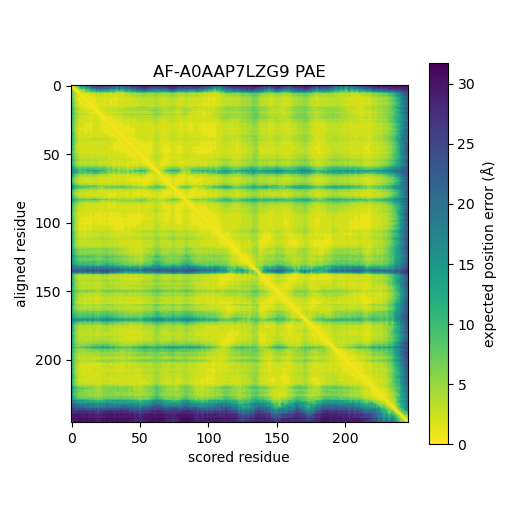SP A 1 94 ? -8.836 4.891 7.394 1.00 96.94 94 ASP A O 1
ATOM 785 N N . PHE A 1 95 ? -10.507 3.410 7.227 1.00 97.75 95 PHE A N 1
ATOM 786 C CA . PHE A 1 95 ? -9.655 2.224 7.182 1.00 97.75 95 PHE A CA 1
ATOM 787 C C . PHE A 1 95 ? -8.707 2.252 5.976 1.00 97.75 95 PHE A C 1
ATOM 789 O O . PHE A 1 95 ? -7.515 1.978 6.123 1.00 97.75 95 PHE A O 1
ATOM 796 N N . LEU A 1 96 ? -9.203 2.602 4.785 1.00 97.19 96 LEU A N 1
ATOM 797 C CA . LEU A 1 96 ? -8.362 2.694 3.589 1.00 97.19 96 LEU A CA 1
ATOM 798 C C . LEU A 1 96 ? -7.303 3.792 3.727 1.00 97.19 96 LEU A C 1
ATOM 800 O O . LEU A 1 96 ? -6.146 3.551 3.382 1.00 97.19 96 LEU A O 1
ATOM 804 N N . ILE A 1 97 ? -7.663 4.957 4.275 1.00 97.56 97 ILE A N 1
ATOM 805 C CA . ILE A 1 97 ? -6.701 6.030 4.561 1.00 97.56 97 ILE A CA 1
ATOM 806 C C . ILE A 1 97 ? -5.684 5.582 5.614 1.00 97.56 97 ILE A C 1
ATOM 808 O O . ILE A 1 97 ? -4.482 5.731 5.399 1.00 97.56 97 ILE A O 1
ATOM 812 N N . PHE A 1 98 ? -6.137 4.972 6.709 1.00 98.31 98 PHE A N 1
ATOM 813 C CA . PHE A 1 98 ? -5.290 4.434 7.772 1.00 98.31 98 PHE A CA 1
ATOM 814 C C . PHE A 1 98 ? -4.228 3.478 7.211 1.00 98.31 98 PHE A C 1
ATOM 816 O O . PHE A 1 98 ? -3.031 3.671 7.431 1.00 98.31 98 PHE A O 1
ATOM 823 N N . MET A 1 99 ? -4.647 2.499 6.406 1.00 98.31 99 MET A N 1
ATOM 824 C CA . MET A 1 99 ? -3.738 1.554 5.756 1.00 98.31 99 MET A CA 1
ATOM 825 C C . MET A 1 99 ? -2.797 2.252 4.764 1.00 98.31 99 MET A C 1
ATOM 827 O O . MET A 1 99 ? -1.605 1.943 4.736 1.00 98.31 99 MET A O 1
ATOM 831 N N . ALA A 1 100 ? -3.302 3.218 3.988 1.00 97.94 100 ALA A N 1
ATOM 832 C CA . ALA A 1 100 ? -2.514 3.955 3.005 1.00 97.94 100 ALA A CA 1
ATOM 833 C C . ALA A 1 100 ? -1.384 4.778 3.632 1.00 97.94 100 ALA A C 1
ATOM 835 O O . ALA A 1 100 ? -0.275 4.802 3.095 1.00 97.94 100 ALA A O 1
ATOM 836 N N . LYS A 1 101 ? -1.639 5.445 4.766 1.00 97.88 101 LYS A N 1
ATOM 837 C CA . LYS A 1 101 ? -0.607 6.227 5.462 1.00 97.88 101 LYS A CA 1
ATOM 838 C C . LYS A 1 101 ? 0.455 5.319 6.075 1.00 97.88 101 LYS A C 1
ATOM 840 O O . LYS A 1 101 ? 1.641 5.628 5.973 1.00 97.88 101 LYS A O 1
ATOM 845 N N . ILE A 1 102 ? 0.062 4.173 6.636 1.00 98.12 102 ILE A N 1
ATOM 846 C CA . ILE A 1 102 ? 1.025 3.182 7.138 1.00 98.12 102 ILE A CA 1
ATOM 847 C C . ILE A 1 102 ? 1.910 2.672 5.993 1.00 98.12 102 ILE A C 1
ATOM 849 O O . ILE A 1 102 ? 3.134 2.673 6.129 1.00 98.12 102 ILE A O 1
ATOM 853 N N . ASP A 1 103 ? 1.325 2.297 4.851 1.00 97.44 103 ASP A N 1
ATOM 854 C CA . ASP A 1 103 ? 2.088 1.838 3.682 1.00 97.44 103 ASP A CA 1
ATOM 855 C C . ASP A 1 103 ? 3.067 2.909 3.176 1.00 97.44 103 ASP A C 1
ATOM 857 O O . ASP A 1 103 ? 4.251 2.626 2.995 1.00 97.44 103 ASP A O 1
ATOM 861 N N . ALA A 1 104 ? 2.616 4.158 3.025 1.00 96.69 104 ALA A N 1
ATOM 862 C CA . ALA A 1 104 ? 3.452 5.258 2.540 1.00 96.69 104 ALA A CA 1
ATOM 863 C C . ALA A 1 104 ? 4.690 5.514 3.424 1.00 96.69 104 ALA A C 1
ATOM 865 O O . ALA A 1 104 ? 5.777 5.811 2.918 1.00 96.69 104 ALA A O 1
ATOM 866 N N . ILE A 1 105 ? 4.537 5.382 4.745 1.00 96.31 105 ILE A N 1
ATOM 867 C CA . ILE A 1 105 ? 5.600 5.658 5.719 1.00 96.31 105 ILE A CA 1
ATOM 868 C C . ILE A 1 105 ? 6.557 4.472 5.850 1.00 96.31 105 ILE A C 1
ATOM 870 O O . ILE A 1 105 ? 7.780 4.649 5.858 1.00 96.31 105 ILE A O 1
ATOM 874 N N . TYR A 1 106 ? 6.021 3.257 5.977 1.00 95.62 106 TYR A N 1
ATOM 875 C CA . TYR A 1 106 ? 6.820 2.110 6.398 1.00 95.62 106 TYR A CA 1
ATOM 876 C C . TYR A 1 106 ? 7.361 1.282 5.249 1.00 95.62 106 TYR A C 1
ATOM 878 O O . TYR A 1 106 ? 8.484 0.782 5.379 1.00 95.62 106 TYR A O 1
ATOM 886 N N . THR A 1 107 ? 6.614 1.155 4.152 1.00 92.88 107 THR A N 1
ATOM 887 C CA . THR A 1 107 ? 6.992 0.263 3.061 1.00 92.88 107 THR A CA 1
ATOM 888 C C . THR A 1 107 ? 8.234 0.779 2.355 1.00 92.88 107 THR A C 1
ATOM 890 O O . THR A 1 107 ? 8.330 1.948 1.973 1.00 92.88 107 THR A O 1
ATOM 893 N N . GLU A 1 108 ? 9.214 -0.107 2.208 1.00 92.19 108 GLU A N 1
ATOM 894 C CA . GLU A 1 108 ? 10.417 0.141 1.426 1.00 92.19 108 GLU A CA 1
ATOM 895 C C . GLU A 1 108 ? 10.046 0.459 -0.027 1.00 92.19 108 GLU A C 1
ATOM 897 O O . GLU A 1 108 ? 9.197 -0.202 -0.628 1.00 92.19 108 GLU A O 1
ATOM 902 N N . ILE A 1 109 ? 10.682 1.488 -0.585 1.00 95.12 109 ILE A N 1
ATOM 903 C CA . ILE A 1 109 ? 10.556 1.805 -2.004 1.00 95.12 109 ILE A CA 1
ATOM 904 C C . ILE A 1 109 ? 11.646 1.010 -2.711 1.00 95.12 109 ILE A C 1
ATOM 906 O O . ILE A 1 109 ? 12.825 1.308 -2.556 1.00 95.12 109 ILE A O 1
ATOM 910 N N . LEU A 1 110 ? 11.245 -0.014 -3.460 1.00 95.75 110 LEU A N 1
ATOM 911 C CA . LEU A 1 110 ? 12.182 -0.914 -4.121 1.00 95.75 110 LEU A CA 1
ATOM 912 C C . LEU A 1 110 ? 12.990 -0.168 -5.196 1.00 95.75 110 LEU A C 1
ATOM 914 O O . LEU A 1 110 ? 12.397 0.617 -5.944 1.00 95.75 110 LEU A O 1
ATOM 918 N N . PRO A 1 111 ? 14.303 -0.433 -5.334 1.00 95.50 111 PRO A N 1
ATOM 919 C CA . PRO A 1 111 ? 15.124 0.140 -6.396 1.00 95.50 111 PRO A CA 1
ATOM 920 C C . PRO A 1 111 ? 14.627 -0.226 -7.796 1.00 95.50 111 PRO A C 1
ATOM 922 O O . PRO A 1 111 ? 14.059 -1.305 -8.015 1.00 95.50 111 PRO A O 1
ATOM 925 N N . VAL A 1 112 ? 14.905 0.635 -8.776 1.00 95.12 112 VAL A N 1
ATOM 926 C CA . VAL A 1 112 ? 14.728 0.283 -10.196 1.00 95.12 112 VAL A CA 1
ATOM 927 C C . VAL A 1 112 ? 15.613 -0.919 -10.548 1.00 95.12 112 VAL A C 1
ATOM 929 O O . VAL A 1 112 ? 16.724 -1.066 -10.046 1.00 95.12 112 VAL A O 1
ATOM 932 N N . GLY A 1 113 ? 15.099 -1.802 -11.403 1.00 95.44 113 GLY A N 1
ATOM 933 C CA . GLY A 1 113 ? 15.732 -3.068 -11.769 1.00 95.44 113 GLY A CA 1
ATOM 934 C C . GLY A 1 113 ? 15.406 -4.223 -10.821 1.00 95.44 113 GLY A C 1
ATOM 935 O O . GLY A 1 113 ? 15.777 -5.356 -11.115 1.00 95.44 113 GLY A O 1
ATOM 936 N N . SER A 1 114 ? 14.688 -3.977 -9.718 1.00 97.19 114 SER A N 1
ATOM 937 C CA . SER A 1 114 ? 14.216 -5.057 -8.845 1.00 97.19 114 SER A CA 1
ATOM 938 C C . SER A 1 114 ? 13.253 -5.980 -9.592 1.00 97.19 114 SER A C 1
ATOM 940 O O . SER A 1 114 ? 12.328 -5.510 -10.257 1.00 97.19 114 SER A O 1
ATOM 942 N N . ILE A 1 115 ? 13.451 -7.289 -9.447 1.00 96.94 115 ILE A N 1
ATOM 943 C CA . ILE A 1 115 ? 12.562 -8.330 -9.961 1.00 96.94 115 ILE A CA 1
ATOM 944 C C . ILE A 1 115 ? 11.697 -8.820 -8.808 1.00 96.94 115 ILE A C 1
ATOM 946 O O . ILE A 1 115 ? 12.201 -9.276 -7.776 1.00 96.94 115 ILE A O 1
ATOM 950 N N . VAL A 1 116 ? 10.386 -8.747 -8.993 1.00 96.56 116 VAL A N 1
ATOM 951 C CA . VAL A 1 116 ? 9.400 -9.136 -7.986 1.00 96.56 116 VAL A CA 1
ATOM 952 C C . VAL A 1 116 ? 8.466 -10.202 -8.533 1.00 96.56 116 VAL A C 1
ATOM 954 O O . VAL A 1 116 ? 8.140 -10.203 -9.717 1.00 96.56 116 VAL A O 1
ATOM 957 N N . GLU A 1 117 ? 8.039 -11.100 -7.651 1.00 95.31 117 GLU A N 1
ATOM 958 C CA . GLU A 1 117 ? 6.951 -12.039 -7.913 1.00 95.31 117 GLU A CA 1
ATOM 959 C C . GLU A 1 117 ? 5.640 -11.403 -7.456 1.00 95.31 117 GLU A C 1
ATOM 961 O O . GLU A 1 117 ? 5.539 -10.912 -6.323 1.00 95.31 117 GLU A O 1
ATOM 966 N N . LEU A 1 118 ? 4.646 -11.404 -8.337 1.00 94.88 118 LEU A N 1
ATOM 967 C CA . LEU A 1 118 ? 3.322 -10.868 -8.063 1.00 94.88 118 LEU A CA 1
ATOM 968 C C . LEU A 1 118 ? 2.427 -11.906 -7.369 1.00 94.88 118 LEU A C 1
ATOM 970 O O . LEU A 1 118 ? 2.522 -13.107 -7.609 1.00 94.88 118 LEU A O 1
ATOM 974 N N . ASP A 1 119 ? 1.553 -11.436 -6.480 1.00 92.62 119 ASP A N 1
ATOM 975 C CA . ASP A 1 119 ? 0.516 -12.256 -5.851 1.00 92.62 119 ASP A CA 1
ATOM 976 C C . ASP A 1 119 ? -0.695 -12.328 -6.779 1.00 92.62 119 ASP A C 1
ATOM 978 O O . ASP A 1 119 ? -1.464 -11.372 -6.882 1.00 92.62 119 ASP A O 1
ATOM 982 N N . GLU A 1 120 ? -0.866 -13.465 -7.450 1.00 88.75 120 GLU A N 1
ATOM 983 C CA . GLU A 1 120 ? -1.922 -13.675 -8.440 1.00 88.75 120 GLU A CA 1
ATOM 984 C C . GLU A 1 120 ? -3.336 -13.420 -7.891 1.00 88.75 120 GLU A C 1
ATOM 986 O O . GLU A 1 120 ? -4.219 -12.957 -8.616 1.00 88.75 120 GLU A O 1
ATOM 991 N N . GLU A 1 121 ? -3.569 -13.657 -6.597 1.00 89.69 121 GLU A N 1
ATOM 992 C CA . GLU A 1 121 ? -4.868 -13.398 -5.966 1.00 89.69 121 GLU A CA 1
ATOM 993 C C . GLU A 1 121 ? -5.170 -11.899 -5.824 1.00 89.69 121 GLU A C 1
ATOM 995 O O . GLU A 1 121 ? -6.323 -11.512 -5.643 1.00 89.69 121 GLU A O 1
ATOM 1000 N N . MET A 1 122 ? -4.143 -11.053 -5.916 1.00 90.94 122 MET A N 1
ATOM 1001 C CA . MET A 1 122 ? -4.240 -9.597 -5.812 1.00 90.94 122 MET A CA 1
ATOM 1002 C C . MET A 1 122 ? -4.243 -8.903 -7.177 1.00 90.94 122 MET A C 1
ATOM 1004 O O . MET A 1 122 ? -4.401 -7.679 -7.242 1.00 90.94 122 MET A O 1
ATOM 1008 N N . LEU A 1 123 ? -4.066 -9.657 -8.268 1.00 88.88 123 LEU A N 1
ATOM 1009 C CA . LEU A 1 123 ? -3.961 -9.090 -9.605 1.00 88.88 123 LEU A CA 1
ATOM 1010 C C . LEU A 1 123 ? -5.334 -8.805 -10.226 1.00 88.88 123 LEU A C 1
ATOM 1012 O O . LEU A 1 123 ? -6.188 -9.694 -10.288 1.00 88.88 123 LEU A O 1
ATOM 1016 N N . PRO A 1 124 ? -5.548 -7.592 -10.768 1.00 84.81 124 PRO A N 1
ATOM 1017 C CA . PRO A 1 124 ? -6.714 -7.311 -11.589 1.00 84.81 124 PRO A CA 1
ATOM 1018 C C . PRO A 1 124 ? -6.647 -8.100 -12.904 1.00 84.81 124 PRO A C 1
ATOM 1020 O O . PRO A 1 124 ? -5.565 -8.357 -13.436 1.00 84.81 124 PRO A O 1
ATOM 1023 N N . ALA A 1 125 ? -7.814 -8.408 -13.478 1.00 83.00 125 ALA A N 1
ATOM 1024 C CA . ALA A 1 125 ? -7.933 -9.202 -14.706 1.00 83.00 125 ALA A CA 1
ATOM 1025 C C . ALA A 1 125 ? -7.080 -8.664 -15.870 1.00 83.00 125 ALA A C 1
ATOM 1027 O O . ALA A 1 125 ? -6.489 -9.438 -16.611 1.00 83.00 125 ALA A O 1
ATOM 1028 N N . ALA A 1 126 ? -6.953 -7.340 -16.000 1.00 79.25 126 ALA A N 1
ATOM 1029 C CA . ALA A 1 126 ? -6.121 -6.727 -17.035 1.00 79.25 126 ALA A CA 1
ATOM 1030 C C . ALA A 1 126 ? -4.640 -7.145 -16.943 1.00 79.25 126 ALA A C 1
ATOM 1032 O O . ALA A 1 126 ? -4.022 -7.417 -17.970 1.00 79.25 126 ALA A O 1
ATOM 1033 N N . ILE A 1 127 ? -4.087 -7.234 -15.726 1.00 82.81 127 ILE A N 1
ATOM 1034 C CA . ILE A 1 127 ? -2.700 -7.667 -15.507 1.00 82.81 127 ILE A CA 1
ATOM 1035 C C . ILE A 1 127 ? -2.583 -9.179 -15.703 1.00 82.81 127 ILE A C 1
ATOM 1037 O O . ILE A 1 127 ? -1.645 -9.620 -16.360 1.00 82.81 127 ILE A O 1
ATOM 1041 N N . LYS A 1 128 ? -3.553 -9.965 -15.210 1.00 84.88 128 LYS A N 1
ATOM 1042 C CA . LYS A 1 128 ? -3.581 -11.421 -15.435 1.00 84.88 128 LYS A CA 1
ATOM 1043 C C . LYS A 1 128 ? -3.530 -11.760 -16.922 1.00 84.88 128 LYS A C 1
ATOM 1045 O O . LYS A 1 128 ? -2.646 -12.492 -17.345 1.00 84.88 128 LYS A O 1
ATOM 1050 N N . ASN A 1 129 ? -4.382 -11.122 -17.721 1.00 80.12 129 ASN A N 1
ATOM 1051 C CA . ASN A 1 129 ? -4.396 -11.308 -19.169 1.00 80.12 129 ASN A CA 1
ATOM 1052 C C . ASN A 1 129 ? -3.034 -10.960 -19.792 1.00 80.12 129 ASN A C 1
ATOM 1054 O O . ASN A 1 129 ? -2.522 -11.710 -20.616 1.00 80.12 129 ASN A O 1
ATOM 1058 N N . GLN A 1 130 ? -2.417 -9.840 -19.392 1.00 77.19 130 GLN A N 1
ATOM 1059 C CA . GLN A 1 130 ? -1.100 -9.443 -19.906 1.00 77.19 130 GLN A CA 1
ATOM 1060 C C . GLN A 1 130 ? -0.001 -10.469 -19.571 1.00 77.19 130 GLN A C 1
ATOM 1062 O O . GLN A 1 130 ? 0.875 -10.705 -20.404 1.00 77.19 130 GLN A O 1
ATOM 1067 N N . LEU A 1 131 ? -0.058 -11.093 -18.390 1.00 82.12 131 LEU A N 1
ATOM 1068 C CA . LEU A 1 131 ? 0.858 -12.166 -17.994 1.00 82.12 131 LEU A CA 1
ATOM 1069 C C . LEU A 1 131 ? 0.597 -13.453 -18.786 1.00 82.12 131 LEU A C 1
ATOM 1071 O O . LEU A 1 131 ? 1.538 -14.015 -19.340 1.00 82.12 131 LEU A O 1
ATOM 1075 N N . GLU A 1 132 ? -0.660 -13.874 -18.929 1.00 79.31 132 GLU A N 1
ATOM 1076 C CA . GLU A 1 132 ? -1.034 -15.069 -19.701 1.00 79.31 132 GLU A CA 1
ATOM 1077 C C . GLU A 1 132 ? -0.555 -14.987 -21.158 1.00 79.31 132 GLU A C 1
ATOM 1079 O O . GLU A 1 132 ? 0.068 -15.923 -21.660 1.00 79.31 132 GLU A O 1
ATOM 1084 N N . TYR A 1 133 ? -0.754 -13.841 -21.823 1.00 68.44 133 TYR A N 1
ATOM 1085 C CA . TYR A 1 133 ? -0.278 -13.627 -23.197 1.00 68.44 133 TYR A CA 1
ATOM 1086 C C . TYR A 1 133 ? 1.246 -13.661 -23.331 1.00 68.44 133 TYR A C 1
ATOM 1088 O O . TYR A 1 133 ? 1.758 -13.925 -24.419 1.00 68.44 133 TYR A O 1
ATOM 1096 N N . SER A 1 134 ? 1.977 -13.377 -22.253 1.00 66.00 134 SER A N 1
ATOM 1097 C CA . SER A 1 134 ? 3.438 -13.392 -22.273 1.00 66.00 134 SER A CA 1
ATOM 1098 C C . SER A 1 134 ? 4.017 -14.810 -22.261 1.00 66.00 134 SER A C 1
ATOM 1100 O O . SER A 1 134 ? 5.155 -14.999 -22.684 1.00 66.00 134 SER A O 1
ATOM 1102 N N . GLY A 1 135 ? 3.247 -15.805 -21.798 1.00 62.28 135 GLY A N 1
ATOM 1103 C CA . GLY A 1 135 ? 3.708 -17.186 -21.629 1.00 62.28 135 GLY A CA 1
ATOM 1104 C C . GLY A 1 135 ? 4.769 -17.371 -20.534 1.00 62.28 135 GLY A C 1
ATOM 1105 O O . GLY A 1 135 ? 5.406 -18.423 -20.484 1.00 62.28 135 GLY A O 1
ATOM 1106 N N . VAL A 1 136 ? 4.989 -16.361 -19.681 1.00 61.25 136 VAL A N 1
ATOM 1107 C CA . VAL A 1 136 ? 6.021 -16.339 -18.633 1.00 61.25 136 VAL A CA 1
ATOM 1108 C C . VAL A 1 136 ? 5.388 -16.189 -17.242 1.00 61.25 136 VAL A C 1
ATOM 1110 O O . VAL A 1 136 ? 4.278 -15.683 -17.102 1.00 61.25 136 VAL A O 1
ATOM 1113 N N . SER A 1 137 ? 6.119 -16.654 -16.222 1.00 67.56 137 SER A N 1
ATOM 1114 C CA . SER A 1 137 ? 5.832 -16.543 -14.781 1.00 67.56 137 SER A CA 1
ATOM 1115 C C . SER A 1 137 ? 5.407 -15.139 -14.330 1.00 67.56 137 SER A C 1
ATOM 1117 O O . SER A 1 137 ? 5.760 -14.155 -14.976 1.00 67.56 137 SER A O 1
ATOM 1119 N N . GLU A 1 138 ? 4.794 -15.036 -13.146 1.00 85.75 138 GLU A N 1
ATOM 1120 C CA . GLU A 1 138 ? 4.346 -13.813 -12.447 1.00 85.75 138 GLU A CA 1
ATOM 1121 C C . GLU A 1 138 ? 5.502 -12.887 -11.995 1.00 85.75 138 GLU A C 1
ATOM 1123 O O . GLU A 1 138 ? 5.406 -12.175 -10.993 1.00 85.75 138 GLU A O 1
ATOM 1128 N N . LEU A 1 139 ? 6.623 -12.912 -12.715 1.00 93.44 139 LEU A N 1
ATOM 1129 C CA . LEU A 1 139 ? 7.822 -12.133 -12.472 1.00 93.44 139 LEU A CA 1
ATOM 1130 C C . LEU A 1 139 ? 7.816 -10.874 -13.324 1.00 93.44 139 LEU A C 1
ATOM 1132 O O . LEU A 1 139 ? 7.689 -10.916 -14.550 1.00 93.44 139 LEU A O 1
ATOM 1136 N N . VAL A 1 140 ? 8.034 -9.743 -12.668 1.00 94.56 140 VAL A N 1
ATOM 1137 C CA . VAL A 1 140 ? 8.120 -8.445 -13.332 1.00 94.56 140 VAL A CA 1
ATOM 1138 C C . VAL A 1 140 ? 9.346 -7.684 -12.857 1.00 94.56 140 VAL A C 1
ATOM 1140 O O . VAL A 1 140 ? 9.743 -7.786 -11.696 1.00 94.56 140 VAL A O 1
ATOM 1143 N N . VAL A 1 141 ? 9.944 -6.913 -13.760 1.00 95.81 141 VAL A N 1
ATOM 1144 C CA . VAL A 1 141 ? 11.048 -6.001 -13.460 1.00 95.81 1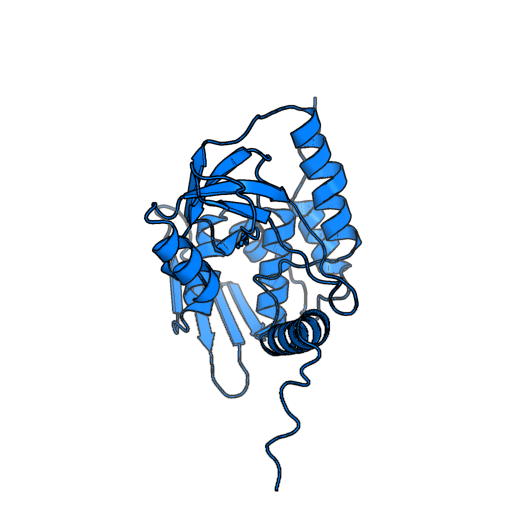41 VAL A CA 1
ATOM 1145 C C . VAL A 1 141 ? 10.513 -4.584 -13.285 1.00 95.81 141 VAL A C 1
ATOM 1147 O O . VAL A 1 141 ? 9.828 -4.051 -14.160 1.00 95.81 141 VAL A O 1
ATOM 1150 N N . ILE A 1 142 ? 10.823 -3.969 -12.144 1.00 96.88 142 ILE A N 1
ATOM 1151 C CA . ILE A 1 142 ? 10.453 -2.589 -11.829 1.00 96.88 142 ILE A CA 1
ATOM 1152 C C . ILE A 1 142 ? 11.320 -1.645 -12.659 1.00 96.88 142 ILE A C 1
ATOM 1154 O O . ILE A 1 142 ? 12.540 -1.624 -12.520 1.00 96.88 142 ILE A O 1
ATOM 1158 N N . THR A 1 143 ? 10.685 -0.827 -13.494 1.00 95.25 143 THR A N 1
ATOM 1159 C CA . THR A 1 143 ? 11.374 0.161 -14.347 1.00 95.25 143 THR A CA 1
ATOM 1160 C C . THR A 1 143 ? 11.180 1.599 -13.886 1.00 95.25 143 THR A C 1
ATOM 1162 O O . THR A 1 143 ? 11.939 2.479 -14.280 1.00 95.25 143 THR A O 1
ATOM 1165 N N . GLY A 1 144 ? 10.231 1.839 -12.985 1.00 95.00 144 GLY A N 1
ATOM 1166 C CA . GLY A 1 144 ? 10.198 3.072 -12.220 1.00 95.00 144 GLY A CA 1
ATOM 1167 C C . GLY A 1 144 ? 9.100 3.108 -11.176 1.00 95.00 144 GLY A C 1
ATOM 1168 O O . GLY A 1 144 ? 8.434 2.105 -10.916 1.00 95.00 144 GLY A O 1
ATOM 1169 N N . ARG A 1 145 ? 9.027 4.248 -10.488 1.00 95.62 145 ARG A N 1
ATOM 1170 C CA . ARG A 1 145 ? 8.520 4.352 -9.117 1.00 95.62 145 ARG A CA 1
ATOM 1171 C C . ARG A 1 145 ? 7.699 5.621 -8.941 1.00 95.62 145 ARG A C 1
ATOM 1173 O O . ARG A 1 145 ? 8.064 6.647 -9.509 1.00 95.62 145 ARG A O 1
ATOM 1180 N N . LYS A 1 146 ? 6.666 5.552 -8.100 1.00 95.88 146 LYS A N 1
ATOM 1181 C CA . LYS A 1 146 ? 5.946 6.703 -7.534 1.00 95.88 146 LYS A CA 1
ATOM 1182 C C . LYS A 1 146 ? 5.504 7.708 -8.605 1.00 95.88 146 LYS A C 1
ATOM 1184 O O . LYS A 1 146 ? 5.890 8.871 -8.578 1.00 95.88 146 LYS A O 1
ATOM 1189 N N . LEU A 1 147 ? 4.692 7.237 -9.554 1.00 93.88 147 LEU A N 1
ATOM 1190 C CA . LEU A 1 147 ? 4.126 8.053 -10.632 1.00 93.88 147 LEU A CA 1
ATOM 1191 C C . LEU A 1 147 ? 2.770 8.636 -10.197 1.00 93.88 147 LEU A C 1
ATOM 1193 O O . LEU A 1 147 ? 1.822 7.862 -10.035 1.00 93.88 147 LEU A O 1
ATOM 1197 N N . PRO A 1 148 ? 2.641 9.962 -10.002 1.00 94.44 148 PRO A N 1
ATOM 1198 C CA . PRO A 1 148 ? 1.355 10.583 -9.704 1.00 94.44 148 PRO A CA 1
ATOM 1199 C C . PRO A 1 148 ? 0.370 10.383 -10.850 1.00 94.44 148 PRO A C 1
ATOM 1201 O O . PRO A 1 148 ? 0.755 10.451 -12.021 1.00 94.44 148 PRO A O 1
ATOM 1204 N N . LEU A 1 149 ? -0.904 10.185 -10.522 1.00 93.19 149 LEU A N 1
ATOM 1205 C CA . LEU A 1 149 ? -1.947 10.300 -11.533 1.00 93.19 149 LEU A CA 1
ATOM 1206 C C . LEU A 1 149 ? -2.125 11.768 -11.942 1.00 93.19 149 LEU A C 1
ATOM 1208 O O . LEU A 1 149 ? -1.762 12.692 -11.214 1.00 93.19 149 LEU A O 1
ATOM 1212 N N . GLN A 1 150 ? -2.665 11.983 -13.139 1.00 89.56 150 GLN A N 1
ATOM 1213 C CA . GLN A 1 150 ? -2.976 13.325 -13.624 1.00 89.56 150 GLN A CA 1
ATOM 1214 C C . GLN A 1 150 ? -4.223 13.879 -12.924 1.00 89.56 150 GLN A C 1
ATOM 1216 O O . GLN A 1 150 ? -5.079 13.119 -12.460 1.00 89.56 150 GLN A O 1
ATOM 1221 N N . ALA A 1 151 ? -4.330 15.209 -12.860 1.00 87.75 151 ALA A N 1
ATOM 1222 C CA . ALA A 1 151 ? -5.525 15.882 -12.362 1.00 87.75 151 ALA A CA 1
ATOM 1223 C C . ALA A 1 151 ? -6.773 15.391 -13.129 1.00 87.75 151 ALA A C 1
ATOM 1225 O O . ALA A 1 151 ? -6.691 15.215 -14.345 1.00 87.75 151 ALA A O 1
ATOM 1226 N N . PRO A 1 152 ? -7.919 15.168 -12.456 1.00 91.12 152 PRO A N 1
ATOM 1227 C CA . PRO A 1 152 ? -8.226 15.513 -11.059 1.00 91.12 152 PRO A CA 1
ATOM 1228 C C . PRO A 1 152 ? -7.880 14.419 -10.021 1.00 91.12 152 PRO A C 1
ATOM 1230 O O . PRO A 1 152 ? -8.405 14.429 -8.909 1.00 91.12 152 PRO A O 1
ATOM 1233 N N . PHE A 1 153 ? -7.045 13.437 -10.375 1.00 93.81 153 PHE A N 1
ATOM 1234 C CA . PHE A 1 153 ? -6.705 12.284 -9.529 1.00 93.81 153 PHE A CA 1
ATOM 1235 C C . PHE A 1 153 ? -5.306 12.380 -8.910 1.00 93.81 153 PHE A C 1
ATOM 1237 O O . PHE A 1 153 ? -4.785 11.386 -8.414 1.00 93.81 153 PHE A O 1
ATOM 1244 N N . ASP A 1 154 ? -4.696 13.560 -8.900 1.00 93.31 154 ASP A N 1
ATOM 1245 C CA . ASP A 1 154 ? -3.317 13.817 -8.474 1.00 93.31 154 ASP A CA 1
ATOM 1246 C C . ASP A 1 154 ? -3.054 13.574 -6.978 1.00 93.31 154 ASP A C 1
ATOM 1248 O O . ASP A 1 154 ? -1.897 13.468 -6.571 1.00 93.31 154 ASP A O 1
ATOM 1252 N N . LYS A 1 155 ? -4.103 13.353 -6.175 1.00 94.31 155 LYS A N 1
ATOM 1253 C CA . LYS A 1 155 ? -4.006 12.787 -4.815 1.00 94.31 155 LYS A CA 1
ATOM 1254 C C . LYS A 1 155 ? -3.600 11.301 -4.784 1.00 94.31 155 LYS A C 1
ATOM 1256 O O . LYS A 1 155 ? -3.328 10.758 -3.715 1.00 94.31 155 LYS A O 1
ATOM 1261 N N . TYR A 1 156 ? -3.567 10.628 -5.934 1.00 96.62 156 TYR A N 1
ATOM 1262 C CA . TYR A 1 156 ? -3.200 9.220 -6.063 1.00 96.62 156 TYR A CA 1
ATOM 1263 C C . TYR A 1 156 ? -1.861 9.022 -6.762 1.00 96.62 156 TYR A C 1
ATOM 1265 O O . TYR A 1 156 ? -1.476 9.779 -7.655 1.00 96.62 156 TYR A O 1
ATOM 1273 N N . ILE A 1 157 ? -1.183 7.936 -6.395 1.00 96.75 157 ILE A N 1
ATOM 1274 C CA . ILE A 1 157 ? 0.108 7.559 -6.960 1.00 96.75 157 ILE A CA 1
ATOM 1275 C C . ILE A 1 157 ? 0.159 6.068 -7.308 1.00 96.75 157 ILE A C 1
ATOM 1277 O O . ILE A 1 157 ? -0.362 5.214 -6.587 1.00 96.75 157 ILE A O 1
ATOM 1281 N N . VAL A 1 158 ? 0.782 5.736 -8.432 1.00 95.75 158 VAL A N 1
ATOM 1282 C CA . VAL A 1 158 ? 1.149 4.359 -8.777 1.00 95.75 158 VAL A CA 1
ATOM 1283 C C . VAL A 1 158 ? 2.503 4.060 -8.142 1.00 95.75 158 VAL A C 1
ATOM 1285 O O . VAL A 1 158 ? 3.462 4.799 -8.375 1.00 95.75 158 VAL A O 1
ATOM 1288 N N . ASP A 1 159 ? 2.599 2.986 -7.349 1.00 97.25 159 ASP A N 1
ATOM 1289 C CA . ASP A 1 159 ? 3.847 2.665 -6.646 1.00 97.25 159 ASP A CA 1
ATOM 1290 C C . ASP A 1 159 ? 4.962 2.295 -7.617 1.00 97.25 159 ASP A C 1
ATOM 1292 O O . ASP A 1 159 ? 6.057 2.846 -7.499 1.00 97.25 159 ASP A O 1
ATOM 1296 N N . TYR A 1 160 ? 4.675 1.436 -8.603 1.00 97.12 160 TYR A N 1
ATOM 1297 C CA . TYR A 1 160 ? 5.640 1.062 -9.633 1.00 97.12 160 TYR A CA 1
ATOM 1298 C C . TYR A 1 160 ? 5.012 0.874 -11.011 1.00 97.12 160 TYR A C 1
ATOM 1300 O O . TYR A 1 160 ? 3.861 0.457 -11.149 1.00 97.12 160 TYR A O 1
ATOM 1308 N N . TYR A 1 161 ? 5.828 1.098 -12.038 1.00 93.44 161 TYR A N 1
ATOM 1309 C CA . TYR A 1 161 ? 5.572 0.604 -13.384 1.00 93.44 161 TYR A CA 1
ATOM 1310 C C . TYR A 1 161 ? 6.634 -0.419 -13.782 1.00 93.44 161 TYR A C 1
ATOM 1312 O O . TYR A 1 161 ? 7.841 -0.206 -13.608 1.00 93.44 161 TYR A O 1
ATOM 1320 N N . ALA A 1 162 ? 6.168 -1.552 -14.290 1.00 94.56 162 ALA A N 1
ATOM 1321 C CA . ALA A 1 162 ? 6.972 -2.744 -14.488 1.00 94.56 162 ALA A CA 1
ATOM 1322 C C . ALA A 1 162 ? 6.683 -3.412 -15.834 1.00 94.56 162 ALA A C 1
ATOM 1324 O O . ALA A 1 162 ? 5.624 -3.220 -16.434 1.00 94.56 162 ALA A O 1
ATOM 1325 N N . TYR A 1 163 ? 7.625 -4.233 -16.284 1.00 92.81 163 TYR A N 1
ATOM 1326 C CA . TYR A 1 163 ? 7.471 -5.089 -17.458 1.00 92.81 163 TYR A CA 1
ATOM 1327 C C . TYR A 1 163 ? 7.670 -6.547 -17.070 1.00 92.81 163 TYR A C 1
ATOM 1329 O O . TYR A 1 163 ? 8.344 -6.843 -16.085 1.00 92.81 163 TYR A O 1
ATOM 1337 N N . VAL A 1 164 ? 7.095 -7.461 -17.849 1.00 91.56 164 VAL A N 1
ATOM 1338 C CA . VAL A 1 164 ? 7.280 -8.903 -17.644 1.00 91.56 164 VAL A CA 1
ATOM 1339 C C . VAL A 1 164 ? 8.765 -9.239 -17.748 1.00 91.56 164 VAL A C 1
ATOM 1341 O O . VAL A 1 164 ? 9.434 -8.825 -18.693 1.00 91.56 164 VAL A O 1
ATOM 1344 N N . TRP A 1 165 ? 9.295 -9.987 -16.788 1.00 91.50 165 TRP A N 1
ATOM 1345 C CA . TRP A 1 165 ? 10.669 -10.480 -16.823 1.00 91.50 165 TRP A CA 1
ATOM 1346 C C . TRP A 1 165 ? 10.717 -11.876 -17.469 1.00 91.50 165 TRP A C 1
ATOM 1348 O O . TRP A 1 165 ? 9.859 -12.689 -17.143 1.00 91.50 165 TRP A O 1
ATOM 1358 N N . PRO A 1 166 ? 11.696 -12.211 -18.339 1.00 90.25 166 PRO A N 1
ATOM 1359 C CA . PRO A 1 166 ? 12.828 -11.400 -18.805 1.00 90.25 166 PRO A CA 1
ATOM 1360 C C . PRO A 1 166 ? 12.541 -10.593 -20.081 1.00 90.25 166 PRO A C 1
ATOM 1362 O O . PRO A 1 166 ? 13.464 -10.039 -20.669 1.00 90.25 166 PRO A O 1
ATOM 1365 N N . ILE A 1 167 ? 11.283 -10.544 -20.527 1.00 87.75 167 ILE A N 1
ATOM 1366 C CA . ILE A 1 167 ? 10.884 -9.923 -21.800 1.00 87.75 167 ILE A CA 1
ATOM 1367 C C . ILE A 1 167 ? 11.242 -8.430 -21.836 1.00 87.75 167 ILE A C 1
ATOM 1369 O O . ILE A 1 167 ? 11.750 -7.934 -22.839 1.00 87.75 167 ILE A O 1
ATOM 1373 N N . GLY A 1 168 ? 10.993 -7.717 -20.738 1.00 87.12 168 GLY A N 1
ATOM 1374 C CA . GLY A 1 168 ? 11.192 -6.277 -20.650 1.00 87.12 168 GLY A CA 1
ATOM 1375 C C . GLY A 1 168 ? 10.242 -5.499 -21.564 1.00 87.12 168 GLY A C 1
ATOM 1376 O O . GLY A 1 168 ? 9.105 -5.905 -21.810 1.00 87.12 168 GLY A O 1
ATOM 1377 N N . GLN A 1 169 ? 10.705 -4.343 -22.036 1.00 88.12 169 GLN A N 1
ATOM 1378 C CA . GLN A 1 169 ? 9.948 -3.486 -22.942 1.00 88.12 169 GLN A CA 1
ATOM 1379 C C . GLN A 1 169 ? 10.167 -3.910 -24.400 1.00 88.12 169 GLN A C 1
ATOM 1381 O O . GLN A 1 169 ? 11.295 -3.918 -24.889 1.00 88.12 169 GLN A O 1
ATOM 1386 N N . LEU A 1 170 ? 9.075 -4.175 -25.116 1.00 84.38 170 LEU A N 1
ATOM 1387 C CA . LEU A 1 170 ? 9.050 -4.381 -26.564 1.00 84.38 170 LEU A CA 1
ATOM 1388 C C . LEU A 1 170 ? 8.260 -3.258 -27.262 1.00 84.38 170 LEU A C 1
ATOM 1390 O O . LEU A 1 170 ? 7.453 -2.566 -26.625 1.00 84.38 170 LEU A O 1
ATOM 1394 N N . PRO A 1 171 ? 8.438 -3.065 -28.584 1.00 78.56 171 PRO A N 1
ATOM 1395 C CA . PRO A 1 171 ? 7.558 -2.198 -29.358 1.00 78.56 171 PRO A CA 1
ATOM 1396 C C . PRO A 1 171 ? 6.086 -2.591 -29.138 1.00 78.56 171 PRO A C 1
ATOM 1398 O O . PRO A 1 171 ? 5.735 -3.762 -29.237 1.00 78.56 171 PRO A O 1
ATOM 1401 N N . ALA A 1 172 ? 5.241 -1.608 -28.816 1.00 78.25 172 ALA A N 1
ATOM 1402 C CA . ALA A 1 172 ? 3.815 -1.746 -28.482 1.00 78.25 172 ALA A CA 1
ATOM 1403 C C . ALA A 1 172 ? 3.448 -2.365 -27.113 1.00 78.25 172 ALA A C 1
ATOM 1405 O O . ALA A 1 172 ? 2.267 -2.344 -26.759 1.00 78.25 172 ALA A O 1
ATOM 1406 N N . THR A 1 173 ? 4.397 -2.832 -26.291 1.00 77.75 173 THR A N 1
ATOM 1407 C CA . THR A 1 173 ? 4.060 -3.244 -24.914 1.00 77.75 173 THR A CA 1
ATOM 1408 C C . THR A 1 173 ? 3.896 -2.029 -24.012 1.00 77.75 173 THR A C 1
ATOM 1410 O O . THR A 1 173 ? 4.777 -1.169 -23.957 1.00 77.75 173 THR A O 1
ATOM 1413 N N . ARG A 1 174 ? 2.777 -1.964 -23.287 1.00 82.69 174 ARG A N 1
ATOM 1414 C CA . ARG A 1 174 ? 2.555 -0.955 -22.246 1.00 82.69 174 ARG A CA 1
ATOM 1415 C C . ARG A 1 174 ? 3.091 -1.463 -20.904 1.00 82.69 174 ARG A C 1
ATOM 1417 O O . ARG A 1 174 ? 2.992 -2.666 -20.641 1.00 82.69 174 ARG A O 1
ATOM 1424 N N . PRO A 1 175 ? 3.625 -0.572 -20.053 1.00 88.56 175 PRO A N 1
ATOM 1425 C CA . PRO A 1 175 ? 4.025 -0.959 -18.711 1.00 88.56 175 PRO A CA 1
ATOM 1426 C C . PRO A 1 175 ? 2.807 -1.386 -17.884 1.00 88.56 175 PRO A C 1
ATOM 1428 O O . PRO A 1 175 ? 1.720 -0.823 -18.020 1.00 88.56 175 PRO A O 1
ATOM 1431 N N . MET A 1 176 ? 3.010 -2.349 -16.990 1.00 90.00 176 MET A N 1
ATOM 1432 C CA . MET A 1 176 ? 2.047 -2.710 -15.954 1.00 90.00 176 MET A CA 1
ATOM 1433 C C . MET A 1 176 ? 2.197 -1.766 -14.771 1.00 90.00 176 MET A C 1
ATOM 1435 O O . MET A 1 176 ? 3.308 -1.543 -14.294 1.00 90.00 176 MET A O 1
ATOM 1439 N N . PHE A 1 177 ? 1.083 -1.253 -14.264 1.00 92.31 177 PHE A N 1
ATOM 1440 C CA . PHE A 1 177 ? 1.052 -0.505 -13.013 1.00 92.31 177 PHE A CA 1
ATOM 1441 C C . PHE A 1 177 ? 0.795 -1.465 -11.861 1.00 92.31 177 PHE A C 1
ATOM 1443 O O . PHE A 1 177 ? -0.227 -2.148 -11.840 1.00 92.31 177 PHE A O 1
ATOM 1450 N N . ILE A 1 178 ? 1.730 -1.525 -10.918 1.00 93.94 178 ILE A N 1
ATOM 1451 C CA . ILE A 1 178 ? 1.670 -2.431 -9.772 1.00 93.94 178 ILE A CA 1
ATOM 1452 C C . ILE A 1 178 ? 1.778 -1.629 -8.475 1.00 93.94 178 ILE A C 1
ATOM 1454 O O . ILE A 1 178 ? 2.479 -0.616 -8.403 1.00 93.94 178 ILE A O 1
ATOM 1458 N N . SER A 1 179 ? 1.075 -2.089 -7.443 1.00 94.62 179 SER A N 1
ATOM 1459 C CA . SER A 1 179 ? 1.172 -1.533 -6.094 1.00 94.62 179 SER A CA 1
ATOM 1460 C C . SER A 1 179 ? 2.019 -2.416 -5.185 1.00 94.62 179 SER A C 1
ATOM 1462 O O . SER A 1 179 ? 2.203 -3.607 -5.452 1.00 94.62 179 SER A O 1
ATOM 1464 N N . ASN A 1 180 ? 2.471 -1.864 -4.057 1.00 94.56 180 ASN A N 1
ATOM 1465 C CA . ASN A 1 180 ? 3.143 -2.644 -3.009 1.00 94.56 180 ASN A CA 1
ATOM 1466 C C . ASN A 1 180 ? 2.317 -3.860 -2.550 1.00 94.56 180 ASN A C 1
ATOM 1468 O O . ASN A 1 180 ? 2.868 -4.903 -2.201 1.00 94.56 180 ASN A O 1
ATOM 1472 N N . MET A 1 181 ? 0.988 -3.733 -2.576 1.00 95.19 181 MET A N 1
ATOM 1473 C CA . MET A 1 181 ? 0.052 -4.774 -2.149 1.00 95.19 181 MET A CA 1
ATOM 1474 C C . MET A 1 181 ? -0.071 -5.938 -3.141 1.00 95.19 181 MET A C 1
ATOM 1476 O O . MET A 1 181 ? -0.600 -6.984 -2.779 1.00 95.19 181 MET A O 1
ATOM 1480 N N . MET A 1 182 ? 0.403 -5.771 -4.379 1.00 95.06 182 MET A N 1
ATOM 1481 C CA . MET A 1 182 ? 0.426 -6.830 -5.397 1.00 95.06 182 MET A CA 1
ATOM 1482 C C . MET A 1 182 ? 1.717 -7.654 -5.357 1.00 95.06 182 MET A C 1
ATOM 1484 O O . MET A 1 182 ? 1.813 -8.662 -6.049 1.00 95.06 182 MET A O 1
ATOM 1488 N N . ILE A 1 183 ? 2.724 -7.239 -4.581 1.00 95.12 183 ILE A N 1
ATOM 1489 C CA . ILE A 1 183 ? 4.027 -7.907 -4.534 1.00 95.12 183 ILE A CA 1
ATOM 1490 C C . ILE A 1 183 ? 4.007 -9.0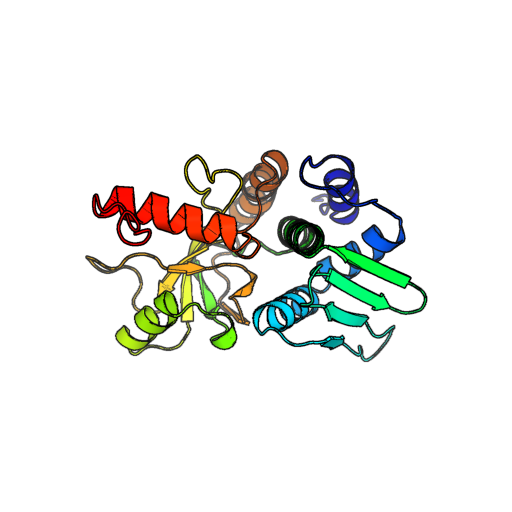10 -3.474 1.00 95.12 183 ILE A C 1
ATOM 1492 O O . ILE A 1 183 ? 3.957 -8.741 -2.268 1.00 95.12 183 ILE A O 1
ATOM 1496 N N . LYS A 1 184 ? 4.136 -10.260 -3.927 1.00 93.88 184 LYS A N 1
ATOM 1497 C CA . LYS A 1 184 ? 4.268 -11.440 -3.067 1.00 93.88 184 LYS A CA 1
ATOM 1498 C C . LYS A 1 184 ? 5.641 -11.485 -2.406 1.00 93.88 184 LYS A C 1
ATOM 1500 O O . LYS A 1 184 ? 5.744 -11.634 -1.190 1.00 93.88 184 LYS A O 1
ATOM 1505 N N . ARG A 1 185 ? 6.707 -11.331 -3.197 1.00 94.44 185 ARG A N 1
ATOM 1506 C CA . ARG A 1 185 ? 8.090 -11.249 -2.701 1.00 94.44 185 ARG A CA 1
ATOM 1507 C C . ARG A 1 185 ? 9.023 -10.573 -3.698 1.00 94.44 185 ARG A C 1
ATOM 1509 O O . ARG A 1 185 ? 8.776 -10.579 -4.901 1.00 94.44 185 ARG A O 1
ATOM 1516 N N . VAL A 1 186 ? 10.134 -10.056 -3.185 1.00 95.88 186 VAL A N 1
ATOM 1517 C CA . VAL A 1 186 ? 11.271 -9.621 -4.001 1.00 95.88 186 VAL A CA 1
ATOM 1518 C C . VAL A 1 186 ? 12.110 -10.854 -4.327 1.00 95.88 186 VAL A C 1
ATOM 1520 O O . VAL A 1 186 ? 12.542 -11.563 -3.420 1.00 95.88 186 VAL A O 1
ATOM 1523 N N . VAL A 1 187 ? 12.290 -11.140 -5.615 1.00 96.38 187 VAL A N 1
ATOM 1524 C CA . VAL A 1 187 ? 13.103 -12.268 -6.099 1.00 96.38 187 VAL A CA 1
ATOM 1525 C C . VAL A 1 187 ? 14.548 -11.828 -6.286 1.00 96.38 187 VAL A C 1
ATOM 1527 O O . VAL A 1 187 ? 15.472 -12.555 -5.929 1.00 96.38 187 VAL A O 1
ATOM 1530 N N . HIS A 1 188 ? 14.736 -10.621 -6.811 1.00 95.88 188 HIS A N 1
ATOM 1531 C CA . HIS A 1 188 ? 16.035 -9.983 -6.930 1.00 95.88 188 HIS A CA 1
ATOM 1532 C C . HIS A 1 188 ? 15.890 -8.497 -6.630 1.00 95.88 188 HIS A C 1
ATOM 1534 O O . HIS A 1 188 ? 15.040 -7.826 -7.215 1.00 95.88 188 HIS A O 1
ATOM 1540 N N . GLN A 1 189 ? 16.704 -7.981 -5.716 1.00 95.19 189 GLN A N 1
ATOM 1541 C CA . GLN A 1 189 ? 16.751 -6.549 -5.459 1.00 95.19 189 GLN A CA 1
ATOM 1542 C C . GLN A 1 189 ? 17.590 -5.881 -6.545 1.00 95.19 189 GLN A C 1
ATOM 1544 O O . GLN A 1 189 ? 18.649 -6.388 -6.907 1.00 95.19 189 GLN A O 1
ATOM 1549 N N . GLY A 1 190 ? 17.092 -4.766 -7.081 1.00 92.88 190 GLY A N 1
ATOM 1550 C CA . GLY A 1 190 ? 17.830 -3.948 -8.035 1.00 92.88 190 GLY A CA 1
ATOM 1551 C C . GLY A 1 190 ? 19.103 -3.373 -7.416 1.00 92.88 190 GLY A C 1
ATOM 1552 O O . GLY A 1 190 ? 19.424 -3.621 -6.252 1.00 92.88 190 GLY A O 1
ATOM 1553 N N . LEU A 1 191 ? 19.833 -2.578 -8.196 1.00 91.31 191 LEU A N 1
ATOM 1554 C CA . LEU A 1 191 ? 21.090 -1.996 -7.736 1.00 91.31 191 LEU A CA 1
ATOM 1555 C C . LEU A 1 191 ? 20.868 -1.157 -6.465 1.00 91.31 191 LEU A C 1
ATOM 1557 O O . LEU A 1 191 ? 20.220 -0.114 -6.520 1.00 91.31 191 LEU A O 1
ATOM 1561 N N . SER A 1 192 ? 21.444 -1.596 -5.343 1.00 82.38 192 SER A N 1
ATOM 1562 C CA . SER A 1 192 ? 21.578 -0.760 -4.148 1.00 82.38 192 SER A CA 1
ATOM 1563 C C . SER A 1 192 ? 22.727 0.216 -4.381 1.00 82.38 192 SER A C 1
ATOM 1565 O O . SER A 1 192 ? 23.855 -0.169 -4.700 1.00 82.38 192 SER A O 1
ATOM 1567 N N . HIS A 1 193 ? 22.404 1.500 -4.290 1.00 90.25 193 HIS A N 1
ATOM 1568 C CA . HIS A 1 193 ? 23.351 2.592 -4.414 1.00 90.25 193 HIS A CA 1
ATOM 1569 C C . HIS A 1 193 ? 22.952 3.673 -3.404 1.00 90.25 193 HIS A C 1
ATOM 1571 O O . HIS A 1 193 ? 21.770 4.016 -3.367 1.00 90.25 193 HIS A O 1
ATOM 1577 N N . PRO A 1 194 ? 23.890 4.281 -2.651 1.00 89.31 194 PRO A N 1
ATOM 1578 C CA . PRO A 1 194 ? 23.550 5.297 -1.648 1.00 89.31 194 PRO A CA 1
ATOM 1579 C C . PRO A 1 194 ? 22.701 6.449 -2.205 1.00 89.31 194 PRO A C 1
ATOM 1581 O O . PRO A 1 194 ? 21.740 6.881 -1.584 1.00 89.31 194 PRO A O 1
ATOM 1584 N N . LEU A 1 195 ? 22.988 6.894 -3.437 1.00 89.94 195 LEU A N 1
ATOM 1585 C CA . LEU A 1 195 ? 22.150 7.892 -4.122 1.00 89.94 195 LEU A CA 1
ATOM 1586 C C . LEU A 1 195 ? 20.695 7.439 -4.321 1.00 89.94 195 LEU A C 1
ATOM 1588 O O . LEU A 1 195 ? 19.803 8.277 -4.252 1.00 89.94 195 LEU A O 1
ATOM 1592 N N . ASP A 1 196 ? 20.444 6.154 -4.590 1.00 89.75 196 ASP A N 1
ATOM 1593 C CA . ASP A 1 196 ? 19.083 5.633 -4.761 1.00 89.75 196 ASP A CA 1
ATOM 1594 C C . ASP A 1 196 ? 18.339 5.554 -3.424 1.00 89.75 196 ASP A C 1
ATOM 1596 O O . ASP A 1 196 ? 17.145 5.852 -3.364 1.00 89.75 196 ASP A O 1
ATOM 1600 N N . GLU A 1 197 ? 19.053 5.219 -2.349 1.00 87.94 197 GLU A N 1
ATOM 1601 C CA . GLU A 1 197 ? 18.523 5.208 -0.985 1.00 87.94 197 GLU A CA 1
ATOM 1602 C C . GLU A 1 197 ? 18.122 6.624 -0.557 1.00 87.94 197 GLU A C 1
ATOM 1604 O O . GLU A 1 197 ? 16.953 6.856 -0.236 1.00 87.94 197 GLU A O 1
ATOM 1609 N N . THR A 1 198 ? 19.032 7.600 -0.672 1.00 90.06 198 THR A N 1
ATOM 1610 C CA . THR A 1 198 ? 18.738 9.019 -0.412 1.00 90.06 198 THR A CA 1
ATOM 1611 C C . THR A 1 198 ? 17.592 9.519 -1.290 1.00 90.06 198 THR A C 1
ATOM 1613 O O . THR A 1 198 ? 16.653 10.129 -0.791 1.00 90.06 198 THR A O 1
ATOM 1616 N N . PHE A 1 199 ? 17.602 9.225 -2.594 1.00 91.81 199 PHE A N 1
ATOM 1617 C CA . PHE A 1 199 ? 16.534 9.652 -3.500 1.00 91.81 199 PHE A CA 1
ATOM 1618 C C . PHE A 1 199 ? 15.173 9.047 -3.125 1.00 91.81 199 PHE A C 1
ATOM 1620 O O . PHE A 1 199 ? 14.144 9.726 -3.159 1.00 91.81 199 PHE A O 1
ATOM 1627 N N . SER A 1 200 ? 15.146 7.778 -2.723 1.00 92.50 200 SER A N 1
ATOM 1628 C CA . SER A 1 200 ? 13.921 7.102 -2.299 1.00 92.50 200 SER A CA 1
ATOM 1629 C C . SER A 1 200 ? 13.349 7.701 -1.011 1.00 92.50 200 SER A C 1
ATOM 1631 O O . SER A 1 200 ? 12.134 7.898 -0.917 1.00 92.50 200 SER A O 1
ATOM 1633 N N . LEU A 1 201 ? 14.200 8.020 -0.032 1.00 89.06 201 LEU A N 1
ATOM 1634 C CA . LEU A 1 201 ? 13.784 8.623 1.237 1.00 89.06 201 LEU A CA 1
ATOM 1635 C C . LEU A 1 201 ? 13.414 10.105 1.074 1.00 89.06 201 LEU A C 1
ATOM 1637 O O . LEU A 1 201 ? 12.270 10.493 1.331 1.00 89.06 201 LEU A O 1
ATOM 1641 N N . ASP A 1 202 ? 14.362 10.910 0.607 1.00 90.25 202 ASP A N 1
ATOM 1642 C CA . ASP A 1 202 ? 14.324 12.372 0.702 1.00 90.25 202 ASP A CA 1
ATOM 1643 C C . ASP A 1 202 ? 1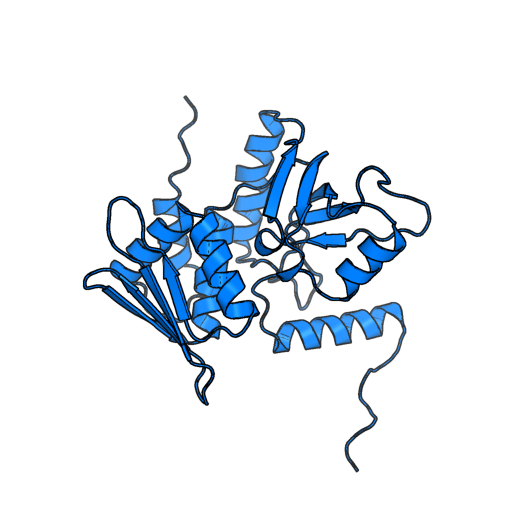3.585 13.027 -0.462 1.00 90.25 202 ASP A C 1
ATOM 1645 O O . ASP A 1 202 ? 13.163 14.178 -0.361 1.00 90.25 202 ASP A O 1
ATOM 1649 N N . VAL A 1 203 ? 13.403 12.303 -1.571 1.00 93.62 203 VAL A N 1
ATOM 1650 C CA . VAL A 1 203 ? 12.656 12.804 -2.729 1.00 93.62 203 VAL A CA 1
ATOM 1651 C C . VAL A 1 203 ? 11.342 12.058 -2.869 1.00 93.62 203 VAL A C 1
ATOM 1653 O O . VAL A 1 203 ? 10.287 12.671 -2.720 1.00 93.62 203 VAL A O 1
ATOM 1656 N N . LEU A 1 204 ? 11.366 10.749 -3.131 1.00 95.69 204 LEU A N 1
ATOM 1657 C CA . LEU A 1 204 ? 10.145 10.011 -3.469 1.00 95.69 204 LEU A CA 1
ATOM 1658 C C . LEU A 1 204 ? 9.161 9.943 -2.295 1.00 95.69 204 LEU A C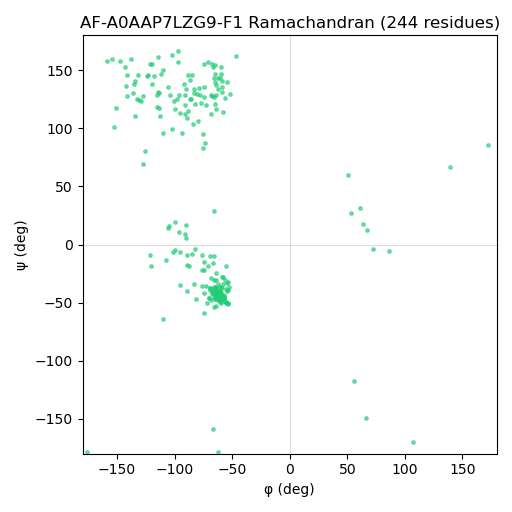 1
ATOM 1660 O O . LEU A 1 204 ? 8.006 10.347 -2.448 1.00 95.69 204 LEU A O 1
ATOM 1664 N N . ARG A 1 205 ? 9.600 9.468 -1.120 1.00 95.50 205 ARG A N 1
ATOM 1665 C CA . ARG A 1 205 ? 8.720 9.378 0.055 1.00 95.50 205 ARG A CA 1
ATOM 1666 C C . ARG A 1 205 ? 8.346 10.759 0.582 1.00 95.50 205 ARG A C 1
ATOM 1668 O O . ARG A 1 205 ? 7.164 11.004 0.803 1.00 95.50 205 ARG A O 1
ATOM 1675 N N . ALA A 1 206 ? 9.318 11.655 0.752 1.00 94.38 206 ALA A N 1
ATOM 1676 C CA . ALA A 1 206 ? 9.048 13.007 1.240 1.00 94.38 206 ALA A CA 1
ATOM 1677 C C . ALA A 1 206 ? 8.032 13.746 0.352 1.00 94.38 206 ALA A C 1
ATOM 1679 O O . ALA A 1 206 ? 7.086 14.333 0.869 1.00 94.38 206 ALA A O 1
ATOM 1680 N N . THR A 1 207 ? 8.159 13.646 -0.978 1.00 95.50 207 THR A N 1
ATOM 1681 C CA . THR A 1 207 ? 7.196 14.248 -1.917 1.00 95.50 207 THR A CA 1
ATOM 1682 C C . THR A 1 207 ? 5.819 13.604 -1.806 1.00 95.50 207 THR A C 1
ATOM 1684 O O . THR A 1 207 ? 4.824 14.328 -1.772 1.00 95.50 207 THR A O 1
ATOM 1687 N N . GLN A 1 208 ? 5.745 12.268 -1.736 1.00 96.69 208 GLN A N 1
ATOM 1688 C CA . GLN A 1 208 ? 4.473 11.561 -1.579 1.00 96.69 208 GLN A CA 1
ATOM 1689 C C . GLN A 1 208 ? 3.744 12.030 -0.310 1.00 96.69 208 GLN A C 1
ATOM 1691 O O . GLN A 1 208 ? 2.566 12.367 -0.374 1.00 96.69 208 GLN A O 1
ATOM 1696 N N . LEU A 1 209 ? 4.446 12.076 0.826 1.00 96.31 209 LEU A N 1
ATOM 1697 C CA . LEU A 1 209 ? 3.872 12.482 2.109 1.00 96.31 209 LEU A CA 1
ATOM 1698 C C . LEU A 1 209 ? 3.495 13.969 2.128 1.00 96.31 209 LEU A C 1
ATOM 1700 O O . LEU A 1 209 ? 2.404 14.305 2.570 1.00 96.31 209 LEU A O 1
ATOM 1704 N N . ALA A 1 210 ? 4.344 14.854 1.597 1.00 95.31 210 ALA A N 1
ATOM 1705 C CA . ALA A 1 210 ? 4.080 16.295 1.562 1.00 95.31 210 ALA A CA 1
ATOM 1706 C C . ALA A 1 210 ? 2.883 16.672 0.675 1.00 95.31 210 ALA A C 1
ATOM 1708 O O . ALA A 1 210 ? 2.207 17.662 0.937 1.00 95.31 210 ALA A O 1
ATOM 1709 N N . LYS A 1 211 ? 2.621 15.893 -0.379 1.00 95.81 211 LYS A N 1
ATOM 1710 C CA . LYS A 1 211 ? 1.438 16.045 -1.240 1.00 95.81 211 LYS A CA 1
ATOM 1711 C C . LYS A 1 211 ? 0.238 15.226 -0.758 1.00 95.81 211 LYS A C 1
ATOM 1713 O O . LYS A 1 211 ? -0.749 15.126 -1.480 1.00 95.81 211 LYS A O 1
ATOM 1718 N N . GLU A 1 212 ? 0.357 14.589 0.406 1.00 96.50 212 GLU A N 1
ATOM 1719 C CA . GLU A 1 212 ? -0.643 13.697 0.992 1.00 96.50 212 GLU A CA 1
ATOM 1720 C C . GLU A 1 212 ? -1.092 12.562 0.044 1.00 96.50 212 GLU A C 1
ATOM 1722 O O . GLU A 1 212 ? -2.197 12.028 0.147 1.00 96.50 212 GLU A O 1
ATOM 1727 N N . GLN A 1 213 ? -0.236 12.151 -0.894 1.00 97.00 213 GLN A N 1
ATOM 1728 C CA . GLN A 1 213 ? -0.596 11.193 -1.934 1.00 97.00 213 GLN A CA 1
ATOM 1729 C C . GLN A 1 213 ? -0.697 9.766 -1.391 1.00 97.00 213 GLN A C 1
ATOM 1731 O O . GLN A 1 213 ? 0.195 9.270 -0.693 1.00 97.00 213 GLN A O 1
ATOM 1736 N N . ILE A 1 214 ? -1.753 9.058 -1.789 1.00 96.81 214 ILE A N 1
ATOM 1737 C CA . ILE A 1 214 ? -1.982 7.660 -1.407 1.00 96.81 214 ILE A CA 1
ATOM 1738 C C . ILE A 1 214 ? -1.848 6.720 -2.604 1.00 96.81 214 ILE A C 1
ATOM 1740 O O . ILE A 1 214 ? -2.174 7.075 -3.739 1.00 96.81 214 ILE A O 1
ATOM 1744 N N . SER A 1 215 ? -1.351 5.504 -2.358 1.00 97.19 215 SER A N 1
ATOM 1745 C CA . SER A 1 215 ? -1.242 4.491 -3.412 1.00 97.19 215 SER A CA 1
ATOM 1746 C C . SER A 1 215 ? -2.617 4.206 -4.014 1.00 97.19 215 SER A C 1
ATOM 1748 O O . SER A 1 215 ? -3.620 4.105 -3.303 1.00 97.19 215 SER A O 1
ATOM 1750 N N . THR A 1 216 ? -2.654 4.021 -5.331 1.00 95.25 216 THR A N 1
ATOM 1751 C CA . THR A 1 216 ? -3.845 3.580 -6.074 1.00 95.25 216 THR A CA 1
ATOM 1752 C C . THR A 1 216 ? -4.428 2.262 -5.554 1.00 95.25 216 THR A C 1
ATOM 1754 O O . THR A 1 216 ? -5.606 2.004 -5.779 1.00 95.25 216 THR A O 1
ATOM 1757 N N . ALA A 1 217 ? -3.666 1.463 -4.792 1.00 94.81 217 ALA A N 1
ATOM 1758 C CA . ALA A 1 217 ? -4.202 0.315 -4.056 1.00 94.81 217 ALA A CA 1
ATOM 1759 C C . ALA A 1 217 ? -5.357 0.701 -3.115 1.00 94.81 217 ALA A C 1
ATOM 1761 O O . ALA A 1 217 ? -6.342 -0.019 -3.003 1.00 94.81 217 ALA A O 1
ATOM 1762 N N . TYR A 1 218 ? -5.265 1.863 -2.473 1.00 96.19 218 TYR A N 1
ATOM 1763 C CA . TYR A 1 218 ? -6.245 2.340 -1.497 1.00 96.19 218 TYR A CA 1
ATOM 1764 C C . TYR A 1 218 ? -7.281 3.285 -2.109 1.00 96.19 218 TYR A C 1
ATOM 1766 O O . TYR A 1 218 ? -8.048 3.924 -1.392 1.00 96.19 218 TYR A O 1
ATOM 1774 N N . MET A 1 219 ? -7.311 3.391 -3.440 1.00 93.69 219 MET A N 1
ATOM 1775 C CA . MET A 1 219 ? -8.304 4.185 -4.147 1.00 93.69 219 MET A CA 1
ATOM 1776 C C . MET A 1 219 ? -9.700 3.578 -3.937 1.00 93.69 219 MET A C 1
ATOM 1778 O O . MET A 1 219 ? -9.928 2.423 -4.313 1.00 93.69 219 MET A O 1
ATOM 1782 N N . PRO A 1 220 ? -10.662 4.333 -3.376 1.00 89.62 220 PRO A N 1
ATOM 1783 C CA . PRO A 1 220 ? -12.031 3.860 -3.250 1.00 89.62 220 PRO A CA 1
ATOM 1784 C C . PRO A 1 220 ? -12.629 3.535 -4.621 1.00 89.62 220 PRO A C 1
ATOM 1786 O O . PRO A 1 220 ? -12.369 4.234 -5.602 1.00 89.62 220 PRO A O 1
ATOM 1789 N N . SER A 1 221 ? -13.509 2.533 -4.688 1.00 85.06 221 SER A N 1
ATOM 1790 C CA . SER A 1 221 ? -14.110 2.074 -5.952 1.00 85.06 221 SER A CA 1
ATOM 1791 C C . SER A 1 221 ? -14.796 3.189 -6.751 1.00 85.06 221 SER A C 1
ATOM 1793 O O . SER A 1 221 ? -14.756 3.172 -7.979 1.00 85.06 221 SER A O 1
ATOM 1795 N N . LYS A 1 222 ? -15.391 4.181 -6.070 1.00 87.31 222 LYS A N 1
ATOM 1796 C CA . LYS A 1 222 ? -15.995 5.361 -6.711 1.00 87.31 222 LYS A CA 1
ATOM 1797 C C . LYS A 1 222 ? -14.976 6.187 -7.507 1.00 87.31 222 LYS A C 1
ATOM 1799 O O . LYS A 1 222 ? -15.248 6.554 -8.648 1.00 87.31 222 LYS A O 1
ATOM 1804 N N . ASP A 1 223 ? -13.798 6.417 -6.932 1.00 89.75 223 ASP A N 1
ATOM 1805 C CA . ASP A 1 223 ? -12.738 7.226 -7.529 1.00 89.75 223 ASP A CA 1
ATOM 1806 C C . ASP A 1 223 ? -12.043 6.414 -8.632 1.00 89.75 223 ASP A C 1
ATOM 1808 O O . ASP A 1 223 ? -11.758 6.953 -9.696 1.00 89.75 223 ASP A O 1
ATOM 1812 N N . GLY A 1 224 ? -11.890 5.096 -8.447 1.00 86.50 224 GLY A N 1
ATOM 1813 C CA . GLY A 1 224 ? -11.385 4.188 -9.484 1.00 86.50 224 GLY A CA 1
ATOM 1814 C C . GLY A 1 224 ? -12.284 4.107 -10.716 1.00 86.50 224 GLY A C 1
ATOM 1815 O O . GLY A 1 224 ? -11.796 4.154 -11.845 1.00 86.50 224 GLY A O 1
ATOM 1816 N N . LEU A 1 225 ? -13.604 4.055 -10.522 1.00 86.31 225 LEU A N 1
ATOM 1817 C CA . LEU A 1 225 ? -14.560 4.099 -11.628 1.00 86.31 225 LEU A CA 1
ATOM 1818 C C . LEU A 1 225 ? -14.511 5.450 -12.354 1.00 86.31 225 LEU A C 1
ATOM 1820 O O . LEU A 1 225 ? -14.537 5.486 -13.584 1.00 86.31 225 LEU A O 1
ATOM 1824 N N . ALA A 1 226 ? -14.428 6.555 -11.609 1.00 89.00 226 ALA A N 1
ATOM 1825 C CA . ALA A 1 226 ? -14.288 7.887 -12.189 1.00 89.00 226 ALA A CA 1
ATOM 1826 C C . ALA A 1 226 ? -12.982 8.025 -12.989 1.00 89.00 226 ALA A C 1
ATOM 1828 O O . ALA A 1 226 ? -13.007 8.545 -14.104 1.00 89.00 226 ALA A O 1
ATOM 1829 N N . TYR A 1 227 ? -11.871 7.499 -12.465 1.00 88.06 227 TYR A N 1
ATOM 1830 C CA . TYR A 1 227 ? -10.582 7.477 -13.152 1.00 88.06 227 TYR A CA 1
ATOM 1831 C C . TYR A 1 227 ? -10.658 6.689 -14.458 1.00 88.06 227 TYR A C 1
ATOM 1833 O O . TYR A 1 227 ? -10.254 7.191 -15.504 1.00 88.06 227 TYR A O 1
ATOM 1841 N N . TYR A 1 228 ? -11.244 5.489 -14.430 1.00 82.38 228 TYR A N 1
ATOM 1842 C CA . TYR A 1 228 ? -11.414 4.683 -15.637 1.00 82.38 228 TYR A CA 1
ATOM 1843 C C . TYR A 1 228 ? -12.259 5.402 -16.696 1.00 82.38 228 TYR A C 1
ATOM 1845 O O . TYR A 1 228 ? -11.894 5.406 -17.868 1.00 82.38 228 TYR A O 1
ATOM 1853 N N . LYS A 1 229 ? -13.356 6.055 -16.291 1.00 82.88 229 LYS A N 1
ATOM 1854 C CA . LYS A 1 229 ? -14.198 6.847 -17.203 1.00 82.88 229 LYS A CA 1
ATOM 1855 C C . LYS A 1 229 ? -13.429 8.009 -17.828 1.00 82.88 229 LYS A C 1
ATOM 1857 O O . LYS A 1 229 ? -13.510 8.202 -19.037 1.00 82.88 229 LYS A O 1
ATOM 1862 N N . HIS A 1 230 ? -12.673 8.751 -17.021 1.00 80.38 230 HIS A N 1
ATOM 1863 C CA . HIS A 1 230 ? -11.837 9.852 -17.497 1.00 80.38 230 HIS A CA 1
ATOM 1864 C C . HIS A 1 230 ? -10.779 9.357 -18.496 1.00 80.38 230 HIS A C 1
ATOM 1866 O O . HIS A 1 230 ? -10.704 9.843 -19.618 1.00 80.38 230 HIS A O 1
ATOM 1872 N N . TYR A 1 231 ? -10.055 8.295 -18.142 1.00 74.81 231 TYR A N 1
ATOM 1873 C CA . TYR A 1 231 ? -9.011 7.716 -18.983 1.00 74.81 231 TYR A CA 1
ATOM 1874 C C . TYR A 1 231 ? -9.550 7.111 -20.290 1.00 74.81 231 TYR A C 1
ATOM 1876 O O . TYR A 1 231 ? -8.933 7.247 -21.346 1.00 74.81 231 TYR A O 1
ATOM 1884 N N . ALA A 1 232 ? -10.718 6.459 -20.251 1.00 66.62 232 ALA A N 1
ATOM 1885 C CA . ALA A 1 232 ? -11.372 5.923 -21.444 1.00 66.62 232 ALA A CA 1
ATOM 1886 C C . ALA A 1 232 ? -11.820 7.035 -22.406 1.00 66.62 232 ALA A C 1
ATOM 1888 O O . ALA A 1 232 ? -11.698 6.881 -23.624 1.00 66.62 232 ALA A O 1
ATOM 1889 N N . LYS A 1 233 ? -12.284 8.167 -21.866 1.00 63.84 233 LYS A N 1
ATOM 1890 C CA . LYS A 1 233 ? -12.629 9.353 -22.651 1.00 63.84 233 LYS A CA 1
ATOM 1891 C C . LYS A 1 233 ? -11.403 9.932 -23.357 1.00 63.84 233 LYS A C 1
ATOM 1893 O O . LYS A 1 233 ? -11.482 10.198 -24.553 1.00 63.84 233 LYS A O 1
ATOM 1898 N N . ASP A 1 234 ? -10.271 10.035 -22.667 1.00 62.62 234 ASP A N 1
ATOM 1899 C CA . ASP A 1 234 ? -9.040 10.600 -23.236 1.00 62.62 234 ASP A CA 1
ATOM 1900 C C . ASP A 1 234 ? -8.410 9.712 -24.320 1.00 62.62 234 ASP A C 1
ATOM 1902 O O . ASP A 1 234 ? -7.900 10.211 -25.321 1.00 62.62 234 ASP A O 1
ATOM 1906 N N . LEU A 1 235 ? -8.450 8.386 -24.149 1.00 55.44 235 LEU A N 1
ATOM 1907 C CA . LEU A 1 235 ? -7.843 7.442 -25.097 1.00 55.44 235 LEU A CA 1
ATOM 1908 C C . LEU A 1 235 ? -8.714 7.106 -26.300 1.00 55.44 235 LEU A C 1
ATOM 1910 O O . LEU A 1 235 ? -8.181 6.819 -27.372 1.00 55.44 235 LEU A O 1
ATOM 1914 N N . PHE A 1 236 ? -10.032 7.063 -26.114 1.00 49.53 236 PHE A N 1
ATOM 1915 C CA . PHE A 1 236 ? -10.944 6.530 -27.123 1.00 49.53 236 PHE A CA 1
ATOM 1916 C C . PHE A 1 236 ? -11.988 7.546 -27.591 1.00 49.53 236 PHE A C 1
ATOM 1918 O O . PHE A 1 236 ? -12.702 7.267 -28.549 1.00 49.53 236 PHE A O 1
ATOM 1925 N N . GLY A 1 237 ? -12.102 8.711 -26.943 1.00 47.94 237 GLY A N 1
ATOM 1926 C CA . GLY A 1 237 ? -13.163 9.679 -27.232 1.00 47.94 237 GLY A CA 1
ATOM 1927 C C . GLY A 1 237 ? -14.568 9.145 -26.931 1.00 47.94 237 GLY A C 1
ATOM 1928 O O . GLY A 1 237 ? -15.545 9.676 -27.451 1.00 47.94 237 GLY A O 1
ATOM 1929 N N . ILE A 1 238 ? -14.683 8.073 -26.135 1.00 52.59 238 ILE A N 1
ATOM 1930 C CA . ILE A 1 238 ? -15.953 7.404 -25.834 1.00 52.59 238 ILE A CA 1
ATOM 1931 C C . ILE A 1 238 ? -16.450 7.880 -24.468 1.00 52.59 238 ILE A C 1
ATOM 1933 O O . ILE A 1 238 ? -15.830 7.586 -23.445 1.00 52.59 238 ILE A O 1
ATOM 1937 N N . ASP A 1 239 ? -17.607 8.548 -24.437 1.00 51.91 239 ASP A N 1
ATOM 1938 C CA . ASP A 1 239 ? -18.369 8.735 -23.199 1.00 51.91 239 ASP A CA 1
ATOM 1939 C C . ASP A 1 239 ? -19.066 7.413 -22.841 1.00 51.91 239 ASP A C 1
ATOM 1941 O O . ASP A 1 239 ? -20.136 7.059 -23.346 1.00 51.91 239 ASP A O 1
ATOM 1945 N N . LEU A 1 240 ? -18.418 6.632 -21.976 1.00 51.19 240 LEU A N 1
ATOM 1946 C CA . LEU A 1 240 ? -18.983 5.408 -21.416 1.00 51.19 240 LEU A CA 1
ATOM 1947 C C . LEU A 1 240 ? -20.024 5.777 -20.348 1.00 51.19 240 LEU A C 1
ATOM 1949 O O . LEU A 1 240 ? -19.702 5.817 -19.158 1.00 51.19 240 LEU A O 1
ATOM 1953 N N . LEU A 1 241 ? -21.248 6.059 -20.822 1.00 50.56 241 LEU A N 1
ATOM 1954 C CA . LEU A 1 241 ? -22.580 5.963 -20.180 1.00 50.56 241 LEU A CA 1
ATOM 1955 C C . LEU A 1 241 ? -23.501 7.161 -20.509 1.00 50.56 241 LEU A C 1
ATOM 1957 O O . LEU A 1 241 ? -23.916 7.894 -19.619 1.00 50.56 241 LEU A O 1
ATOM 1961 N N . GLU A 1 242 ? -23.913 7.295 -21.775 1.00 45.25 242 GLU A N 1
ATOM 1962 C CA . GLU A 1 242 ? -25.187 7.960 -22.144 1.00 45.25 242 GLU A CA 1
ATOM 1963 C C . GLU A 1 242 ? -26.277 6.963 -22.588 1.00 45.25 242 GLU A C 1
ATOM 1965 O O . GLU A 1 242 ? -27.307 7.330 -23.151 1.00 45.25 242 GLU A O 1
ATOM 1970 N N . LYS A 1 243 ? -26.092 5.668 -22.320 1.00 46.25 243 LYS A N 1
ATOM 1971 C CA . LYS A 1 243 ? -27.128 4.658 -22.555 1.00 46.25 243 LYS A CA 1
ATOM 1972 C C . LYS A 1 243 ? -27.388 3.875 -21.284 1.00 46.25 243 LYS A C 1
ATOM 1974 O O . LYS A 1 243 ? -26.828 2.805 -21.115 1.00 46.25 243 LYS A O 1
ATOM 1979 N N . GLU A 1 244 ? -28.179 4.477 -20.401 1.00 44.34 244 GLU A N 1
ATOM 1980 C CA . GLU A 1 244 ? -29.264 3.835 -19.639 1.00 44.34 244 GLU A CA 1
ATOM 1981 C C . GLU A 1 244 ? -29.806 4.817 -18.588 1.00 44.34 244 GLU A C 1
ATOM 1983 O O . GLU A 1 244 ? -29.361 4.812 -17.450 1.00 44.34 244 GLU A O 1
ATOM 1988 N N . VAL A 1 245 ? -30.754 5.672 -18.995 1.00 37.62 245 VAL A N 1
ATOM 1989 C CA . VAL A 1 245 ? -32.033 5.897 -18.291 1.00 37.62 245 VAL A CA 1
ATOM 1990 C C . VAL A 1 245 ? -33.049 6.351 -19.349 1.00 37.62 245 VAL A C 1
ATOM 1992 O O . VAL A 1 245 ? -33.052 7.505 -19.781 1.00 37.62 245 VAL A O 1
ATOM 1995 N N . LYS A 1 246 ? -33.908 5.430 -19.779 1.00 33.72 246 LYS A N 1
ATOM 1996 C CA . LYS A 1 246 ? -35.278 5.721 -20.203 1.00 33.72 246 LYS A CA 1
ATOM 1997 C C . LYS A 1 246 ? -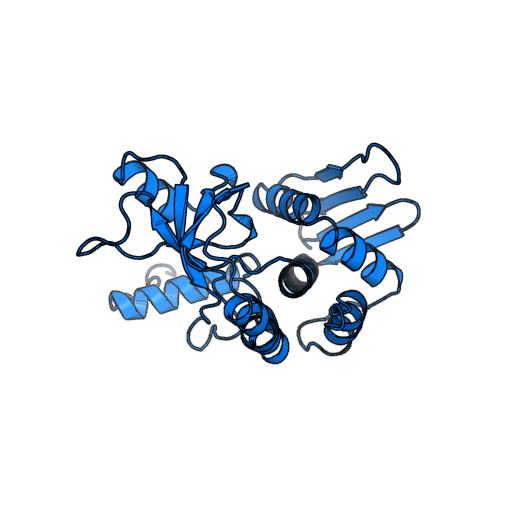36.180 4.684 -19.563 1.00 33.72 246 LYS A C 1
ATOM 1999 O O . LYS A 1 246 ? -35.768 3.505 -19.575 1.00 33.72 246 LYS A O 1
#

Secondary structure (DSSP, 8-state):
------HHHHHHHHHHH-TT--S---HHHHHHHHHHHH-HHHHHHHHHHHHHT-SEEEE--SSS--EEEEEE-SSS-EEEEEETTEEEEEEHHHHHHHHHHHHHHHS--PPTT-EEEE-GGG--HHHHHHHHHHTS-SEEEEEEEEEEPPTTSTTEEEEEEEEETTT---TTPPPEEE-GGGEEEEEE-----HHHHHIIIIIIIHHHHHTT-EEGGG--HHHHHHHHHHHHHHHH---TTSS---